Protein AF-A0A7H9HTQ8-F1 (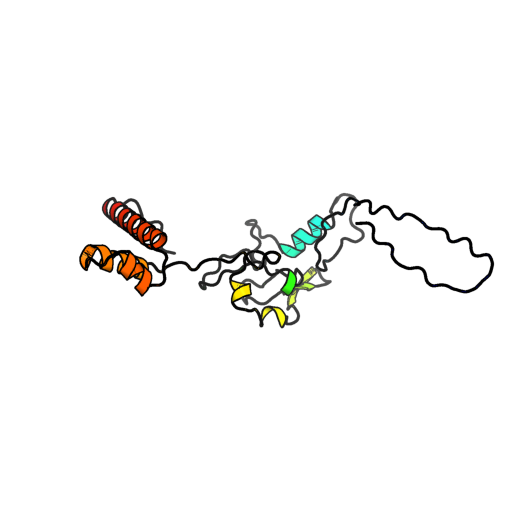afdb_monomer_lite)

Secondary structure (DSSP, 8-state):
------------TT-------------------SS------S--GGG---HHHHHHHHHH-PPPTTS--TTBTTTSPP-SSS-----HHHHTT--BB-TTT--BEEE-TTS-EEEPPP-HHHHS--HHHHT-S-TT-SS--PPPPPPHHHHHHHHHHHHTS---HHHHHHHHT--HHHHHHHHHHHHHHHHHHHTT-------

Sequence (203 aa):
MLSVSGCRPGSTPGAVVICQQVRNISRRRIAYPFYPFKRLGKQDPKKHDSNLKSAMRQFLGPRNYKGEYVMNKYFEVPKNHVPNYIKPDLERGQSLQNPITGENVVLKYDGTYGEAPENRRLQQVSERRLLQPFPNNSHCRTNSIISDDLKMRIYNDIEIEGHTTQQVSQNYGLKVPRVEAILKLVAIEQKWAKRNRNTLMKI

Radius of gyration: 28.17 Å; chains: 1; bounding box: 61×54×88 Å

Organism: NCBI:txid48254

Structure (mmCIF, N/CA/C/O backbone):
data_AF-A0A7H9HTQ8-F1
#
_entry.id   AF-A0A7H9HTQ8-F1
#
loop_
_atom_site.group_PDB
_atom_site.id
_atom_site.type_symbol
_atom_site.label_atom_id
_atom_site.label_alt_id
_atom_site.label_comp_id
_atom_site.label_asym_id
_atom_site.label_entity_id
_atom_site.label_seq_id
_atom_site.pdbx_PDB_ins_code
_atom_site.Cartn_x
_atom_site.Cartn_y
_atom_site.Cartn_z
_atom_site.occupancy
_atom_site.B_iso_or_equiv
_atom_site.auth_seq_id
_atom_site.auth_comp_id
_atom_site.auth_asym_id
_atom_site.auth_atom_id
_atom_site.pdbx_PDB_model_num
ATOM 1 N N . MET A 1 1 ? -8.214 -32.273 -21.664 1.00 37.19 1 MET A N 1
ATOM 2 C CA . MET A 1 1 ? -8.988 -31.921 -22.873 1.00 37.19 1 MET A CA 1
ATOM 3 C C . MET A 1 1 ? -8.011 -31.635 -24.004 1.00 37.19 1 MET A C 1
ATOM 5 O O . MET A 1 1 ? -7.190 -30.737 -23.864 1.00 37.19 1 MET A O 1
ATOM 9 N N . LEU A 1 2 ? -8.017 -32.464 -25.051 1.00 33.38 2 LEU A N 1
ATOM 10 C CA . LEU A 1 2 ? -7.176 -32.310 -26.243 1.00 33.38 2 LEU A CA 1
ATOM 11 C C . LEU A 1 2 ? -7.848 -31.291 -27.174 1.00 33.38 2 LEU A C 1
ATOM 13 O O . LEU A 1 2 ? -9.002 -31.481 -27.542 1.00 33.38 2 LEU A O 1
ATOM 17 N N . SER A 1 3 ? -7.153 -30.206 -27.511 1.00 37.47 3 SER A N 1
ATOM 18 C CA . SER A 1 3 ? -7.605 -29.233 -28.511 1.00 37.47 3 SER A CA 1
ATOM 19 C C . SER A 1 3 ? -7.004 -29.610 -29.862 1.00 37.47 3 SER A C 1
ATOM 21 O O . SER A 1 3 ? -5.783 -29.704 -29.986 1.00 37.47 3 SER A O 1
ATOM 23 N N . VAL A 1 4 ? -7.862 -29.858 -30.851 1.00 40.25 4 VAL A N 1
ATOM 24 C CA . VAL A 1 4 ? -7.485 -30.126 -32.242 1.00 40.25 4 VAL A CA 1
ATOM 25 C C . VAL A 1 4 ? -7.682 -28.826 -33.012 1.00 40.25 4 VAL A C 1
ATOM 27 O O . VAL A 1 4 ? -8.809 -28.421 -33.282 1.00 40.25 4 VAL A O 1
ATOM 30 N N . SER A 1 5 ? -6.595 -28.135 -33.340 1.00 49.84 5 SER A N 1
ATOM 31 C CA . SER A 1 5 ? -6.644 -26.913 -34.144 1.00 49.84 5 SER A CA 1
ATOM 32 C C . SER A 1 5 ? -6.266 -27.193 -35.599 1.00 49.84 5 SER A C 1
ATOM 34 O O . SER A 1 5 ? -5.097 -27.419 -35.894 1.00 49.84 5 SER A O 1
ATOM 36 N N . GLY A 1 6 ? -7.267 -27.090 -36.481 1.00 43.75 6 GLY A N 1
ATOM 37 C CA . GLY A 1 6 ? -7.144 -26.573 -37.850 1.00 43.75 6 GLY A CA 1
ATOM 38 C C . GLY A 1 6 ? -6.772 -27.561 -38.960 1.00 43.75 6 GLY A C 1
ATOM 39 O O . GLY A 1 6 ? -5.600 -27.743 -39.257 1.00 43.75 6 GLY A O 1
ATOM 40 N N . CYS A 1 7 ? -7.776 -28.075 -39.676 1.00 38.66 7 CYS A N 1
ATOM 41 C CA . CYS A 1 7 ? -7.621 -28.592 -41.041 1.00 38.66 7 CYS A CA 1
ATOM 42 C C . CYS A 1 7 ? -8.382 -27.666 -42.003 1.00 38.66 7 CYS A C 1
ATOM 44 O O . CYS A 1 7 ? -9.597 -27.523 -41.885 1.00 38.66 7 CYS A O 1
ATOM 46 N N . ARG A 1 8 ? -7.681 -27.015 -42.941 1.00 50.94 8 ARG A N 1
ATOM 47 C CA . ARG A 1 8 ? -8.298 -26.399 -44.130 1.00 50.94 8 ARG A CA 1
ATOM 48 C C . ARG A 1 8 ? -8.240 -27.420 -45.273 1.00 50.94 8 ARG A C 1
ATOM 50 O O . ARG A 1 8 ? -7.142 -27.903 -45.543 1.00 50.94 8 ARG A O 1
ATOM 57 N N . PRO A 1 9 ? -9.349 -27.742 -45.959 1.00 43.56 9 PRO A N 1
ATOM 58 C CA . PRO A 1 9 ? -9.310 -28.660 -47.088 1.00 43.56 9 PRO A CA 1
ATOM 59 C C . PRO A 1 9 ? -8.891 -27.902 -48.355 1.00 43.56 9 PRO A C 1
ATOM 61 O O . PRO A 1 9 ? -9.648 -27.097 -48.889 1.00 43.56 9 PRO A O 1
ATOM 64 N N . GLY A 1 10 ? -7.668 -28.145 -48.828 1.00 44.97 10 GLY A N 1
ATOM 65 C CA . GLY A 1 10 ? -7.270 -27.868 -50.209 1.00 44.97 10 GLY A CA 1
ATOM 66 C C . GLY A 1 10 ? -7.449 -29.142 -51.031 1.00 44.97 10 GLY A C 1
ATOM 67 O O . GLY A 1 10 ? -6.852 -30.166 -50.704 1.00 44.97 10 GLY A O 1
ATOM 68 N N . SER A 1 11 ? -8.294 -29.106 -52.063 1.00 48.84 11 SER A N 1
ATOM 69 C CA . SER A 1 11 ? -8.596 -30.263 -52.910 1.00 48.84 11 SER A CA 1
ATOM 70 C C . SER A 1 11 ? -7.431 -30.576 -53.855 1.00 48.84 11 SER A C 1
ATOM 72 O O . SER A 1 11 ? -7.304 -29.978 -54.921 1.00 48.84 11 SER A O 1
ATOM 74 N N . THR A 1 12 ? -6.592 -31.537 -53.479 1.00 53.28 12 THR A N 1
ATOM 75 C CA . THR A 1 12 ? -5.701 -32.257 -54.404 1.00 53.28 12 THR A CA 1
ATOM 76 C C . THR A 1 12 ? -5.741 -33.748 -54.047 1.00 53.28 12 THR A C 1
ATOM 78 O O . THR A 1 12 ? -5.617 -34.087 -52.865 1.00 53.28 12 THR A O 1
ATOM 81 N N . PRO A 1 13 ? -5.971 -34.661 -55.011 1.00 52.34 13 PRO A N 1
ATOM 82 C CA . PRO A 1 13 ? -6.041 -36.088 -54.726 1.00 52.34 13 PRO A CA 1
ATOM 83 C C . PRO A 1 13 ? -4.613 -36.612 -54.542 1.00 52.34 13 PRO A C 1
ATOM 85 O O . PRO A 1 13 ? -3.868 -36.752 -55.505 1.00 52.34 13 PRO A O 1
ATOM 88 N N . GLY A 1 14 ? -4.215 -36.842 -53.288 1.00 59.53 14 GLY A N 1
ATOM 89 C CA . GLY A 1 14 ? -2.900 -37.397 -52.940 1.00 59.53 14 GLY A CA 1
ATOM 90 C C . GLY A 1 14 ? -2.166 -36.719 -51.779 1.00 59.53 14 GLY A C 1
ATOM 91 O O . GLY A 1 14 ? -1.029 -37.084 -51.493 1.00 59.53 14 GLY A O 1
ATOM 92 N N . ALA A 1 15 ? -2.769 -35.748 -51.087 1.00 58.34 15 ALA A N 1
ATOM 93 C CA . ALA A 1 15 ? -2.132 -35.124 -49.929 1.00 58.34 15 ALA A CA 1
ATOM 94 C C . ALA A 1 15 ? -2.202 -36.040 -48.690 1.00 58.34 15 ALA A C 1
ATOM 96 O O . ALA A 1 15 ? -3.245 -36.168 -48.048 1.00 58.34 15 ALA A O 1
ATOM 97 N N . VAL A 1 16 ? -1.076 -36.666 -48.337 1.00 65.00 16 VAL A N 1
ATOM 98 C CA . VAL A 1 16 ? -0.897 -37.360 -47.054 1.00 65.00 16 VAL A CA 1
ATOM 99 C C . VAL A 1 16 ? -1.024 -36.331 -45.927 1.00 65.00 16 VAL A C 1
ATOM 101 O O . VAL A 1 16 ? -0.169 -35.460 -45.764 1.00 65.00 16 VAL A O 1
ATOM 104 N N . VAL A 1 17 ? -2.102 -36.413 -45.146 1.00 66.06 17 VAL A N 1
ATOM 105 C CA . VAL A 1 17 ? -2.312 -35.550 -43.978 1.00 66.06 17 VAL A CA 1
ATOM 106 C C . VAL A 1 17 ? -1.409 -36.040 -42.848 1.00 66.06 17 VAL A C 1
ATOM 108 O O . VAL A 1 17 ? -1.726 -36.992 -42.137 1.00 66.06 17 VAL A O 1
ATOM 111 N N . ILE A 1 18 ? -0.254 -35.395 -42.685 1.00 66.44 18 ILE A N 1
ATOM 112 C CA . ILE A 1 18 ? 0.646 -35.648 -41.557 1.00 66.44 18 ILE A CA 1
ATOM 113 C C . ILE A 1 18 ? 0.067 -34.947 -40.321 1.00 66.44 18 ILE A C 1
ATOM 115 O O . ILE A 1 18 ? 0.295 -33.762 -40.082 1.00 66.44 18 ILE A O 1
ATOM 119 N N . CYS A 1 19 ? -0.696 -35.686 -39.517 1.00 64.81 19 CYS A N 1
ATOM 120 C CA . CYS A 1 19 ? -1.140 -35.233 -38.201 1.00 64.81 19 CYS A CA 1
ATOM 121 C C . CYS A 1 19 ? 0.034 -35.285 -37.213 1.00 64.81 19 CYS A C 1
ATOM 123 O O . CYS A 1 19 ? 0.300 -36.314 -36.593 1.00 64.81 19 CYS A O 1
ATOM 125 N N . GLN A 1 20 ? 0.756 -34.174 -37.050 1.00 70.88 20 GLN A N 1
ATOM 126 C CA . GLN A 1 20 ? 1.803 -34.075 -36.035 1.00 70.88 20 GLN A CA 1
ATOM 127 C C . GLN A 1 20 ? 1.188 -33.808 -34.654 1.00 70.88 20 GLN A C 1
ATOM 129 O O . GLN A 1 20 ? 0.626 -32.746 -34.390 1.00 70.88 20 GLN A O 1
ATOM 134 N N . GLN A 1 21 ? 1.337 -34.763 -33.734 1.00 65.88 21 GLN A N 1
ATOM 135 C CA . GLN A 1 21 ? 0.970 -34.580 -32.332 1.00 65.88 21 GLN A CA 1
ATOM 136 C C . GLN A 1 21 ? 1.941 -33.590 -31.663 1.00 65.88 21 GLN A C 1
ATOM 138 O O . GLN A 1 21 ? 3.049 -33.951 -31.260 1.00 65.88 21 GLN A O 1
ATOM 143 N N . VAL A 1 22 ? 1.533 -32.327 -31.515 1.00 63.94 22 VAL A N 1
ATOM 144 C CA . VAL A 1 22 ? 2.301 -31.324 -30.763 1.00 63.94 22 VAL A CA 1
ATOM 145 C C . VAL A 1 22 ? 2.115 -31.591 -29.269 1.00 63.94 22 VAL A C 1
ATOM 147 O O . VAL A 1 22 ? 1.077 -31.289 -28.682 1.00 63.94 22 VAL A O 1
ATOM 150 N N . ARG A 1 23 ? 3.122 -32.190 -28.625 1.00 62.84 23 ARG A N 1
ATOM 151 C CA . ARG A 1 23 ? 3.147 -32.304 -27.162 1.00 62.84 23 ARG A CA 1
ATOM 152 C C . ARG A 1 23 ? 3.394 -30.914 -26.576 1.00 62.84 23 ARG A C 1
ATOM 154 O O . ARG A 1 23 ? 4.467 -30.345 -26.771 1.00 62.84 23 ARG A O 1
ATOM 161 N N . ASN A 1 24 ? 2.430 -30.390 -25.821 1.00 64.75 24 ASN A N 1
ATOM 162 C CA . ASN A 1 24 ? 2.595 -29.187 -25.001 1.00 64.75 24 ASN A CA 1
ATOM 163 C C . ASN A 1 24 ? 3.530 -29.480 -23.816 1.00 64.75 24 ASN A C 1
ATOM 165 O O . ASN A 1 24 ? 3.101 -29.569 -22.669 1.00 64.75 24 ASN A O 1
ATOM 169 N N . ILE A 1 25 ? 4.819 -29.677 -24.091 1.00 69.19 25 ILE A N 1
ATOM 170 C CA . ILE A 1 25 ? 5.842 -29.800 -23.054 1.00 69.19 25 ILE A CA 1
ATOM 171 C C . ILE A 1 25 ? 6.109 -28.393 -22.529 1.00 69.19 25 ILE A C 1
ATOM 173 O O . ILE A 1 25 ? 6.620 -27.528 -23.248 1.00 69.19 25 ILE A O 1
ATOM 177 N N . SER A 1 26 ? 5.771 -28.158 -21.264 1.00 79.12 26 SER A N 1
ATOM 178 C CA . SER A 1 26 ? 6.143 -26.941 -20.553 1.00 79.12 26 SER A CA 1
ATOM 179 C C . SER A 1 26 ? 7.669 -26.850 -20.483 1.00 79.12 26 SER A C 1
ATOM 181 O O . SER A 1 26 ? 8.313 -27.519 -19.676 1.00 79.12 26 SER A O 1
ATOM 183 N N . ARG A 1 27 ? 8.272 -26.038 -21.355 1.00 84.12 27 ARG A N 1
ATOM 184 C CA . ARG A 1 27 ? 9.709 -25.743 -21.292 1.00 84.12 27 ARG A CA 1
ATOM 185 C C . ARG A 1 27 ? 10.008 -24.911 -20.044 1.00 84.12 27 ARG A C 1
ATOM 187 O O . ARG A 1 27 ? 9.184 -24.093 -19.631 1.00 84.12 27 ARG A O 1
ATOM 194 N N . ARG A 1 28 ? 11.215 -25.048 -19.485 1.00 87.44 28 ARG A N 1
ATOM 195 C CA . ARG A 1 28 ? 11.716 -24.139 -18.443 1.00 87.44 28 ARG A CA 1
ATOM 196 C C . ARG A 1 28 ? 11.772 -22.718 -19.012 1.00 87.44 28 ARG A C 1
ATOM 198 O O . ARG A 1 28 ? 12.554 -22.447 -19.921 1.00 87.44 28 ARG A O 1
ATOM 205 N N . ARG A 1 29 ? 10.952 -21.809 -18.480 1.00 89.50 29 ARG A N 1
ATOM 206 C CA . ARG A 1 29 ? 10.941 -20.387 -18.857 1.00 89.50 29 ARG A CA 1
ATOM 207 C C . ARG A 1 29 ? 11.603 -19.568 -17.757 1.00 89.50 29 ARG A C 1
ATOM 209 O O . ARG A 1 29 ? 11.213 -19.658 -16.599 1.00 89.50 29 ARG A O 1
ATOM 216 N N . ILE A 1 30 ? 12.601 -18.769 -18.121 1.00 93.06 30 ILE A N 1
ATOM 217 C CA . ILE A 1 30 ? 13.190 -17.782 -17.210 1.00 93.06 30 ILE A CA 1
ATOM 218 C C . ILE A 1 30 ? 12.182 -16.638 -17.046 1.00 93.06 30 ILE A C 1
ATOM 220 O O . ILE A 1 30 ? 11.658 -16.131 -18.040 1.00 93.06 30 ILE A O 1
ATOM 224 N N . ALA A 1 31 ? 11.915 -16.235 -15.804 1.00 94.62 31 ALA A N 1
ATOM 225 C CA . ALA A 1 31 ? 10.963 -15.180 -15.464 1.00 94.62 31 ALA A CA 1
ATOM 226 C C . ALA A 1 31 ? 11.560 -13.782 -15.701 1.00 94.62 31 ALA A C 1
ATOM 228 O O . ALA A 1 31 ? 11.854 -13.037 -14.768 1.00 94.62 31 ALA A O 1
ATOM 229 N N . TYR A 1 32 ? 11.781 -13.435 -16.967 1.00 96.06 32 TYR A N 1
ATOM 230 C CA . TYR A 1 32 ? 12.090 -12.056 -17.330 1.00 96.06 32 TYR A CA 1
ATOM 231 C C . TYR A 1 32 ? 10.886 -11.142 -17.058 1.00 96.06 32 TYR A C 1
ATOM 233 O O . TYR A 1 32 ? 9.745 -11.605 -17.151 1.00 96.06 32 TYR A O 1
ATOM 241 N N . PRO A 1 33 ? 11.119 -9.850 -16.765 1.00 96.00 33 PRO A N 1
ATOM 242 C CA . PRO A 1 33 ? 10.040 -8.879 -16.681 1.00 96.00 33 PRO A CA 1
ATOM 243 C C . PRO A 1 33 ? 9.182 -8.880 -17.946 1.00 96.00 33 PRO A C 1
ATOM 245 O O . PRO A 1 33 ? 9.699 -8.989 -19.060 1.00 96.00 33 PRO A O 1
ATOM 248 N N . PHE A 1 34 ? 7.870 -8.744 -17.765 1.00 95.00 34 PHE A N 1
ATOM 249 C CA . PHE A 1 34 ? 6.923 -8.654 -18.879 1.00 95.00 34 PHE A CA 1
ATOM 250 C C . PHE A 1 34 ? 6.999 -7.303 -19.608 1.00 95.00 34 PHE A C 1
ATOM 252 O O . PHE A 1 34 ? 6.540 -7.185 -20.741 1.00 95.00 34 PHE A O 1
ATOM 259 N N . TYR A 1 35 ? 7.564 -6.285 -18.959 1.00 94.44 35 TYR A N 1
ATOM 260 C CA . TYR A 1 35 ? 7.755 -4.944 -19.496 1.00 94.44 35 TYR A CA 1
ATOM 261 C C . TYR A 1 35 ? 9.131 -4.781 -20.170 1.00 94.44 35 TYR A C 1
ATOM 263 O O . TYR A 1 35 ? 10.064 -5.535 -19.869 1.00 94.44 35 TYR A O 1
ATOM 271 N N . PRO A 1 36 ? 9.290 -3.809 -21.088 1.00 93.25 36 PRO A N 1
ATOM 272 C CA . PRO A 1 36 ? 10.564 -3.578 -21.762 1.00 93.25 36 PRO A CA 1
ATOM 273 C C . PRO A 1 36 ? 11.631 -3.040 -20.798 1.00 93.25 36 PRO A C 1
ATOM 275 O O . PRO A 1 36 ? 11.360 -2.181 -19.966 1.00 93.25 36 PRO A O 1
ATOM 278 N N . PHE A 1 37 ? 12.865 -3.525 -20.946 1.00 93.44 37 PHE A N 1
ATOM 279 C CA . PHE A 1 37 ? 14.043 -3.046 -20.217 1.00 93.44 37 PHE A CA 1
ATOM 280 C C . PHE A 1 37 ? 15.282 -3.088 -21.123 1.00 93.44 37 PHE A C 1
ATOM 282 O O . PHE A 1 37 ? 15.336 -3.862 -22.086 1.00 93.44 37 PHE A O 1
ATOM 289 N N . LYS A 1 38 ? 16.303 -2.283 -20.810 1.00 92.50 38 LYS A N 1
ATOM 290 C CA . LYS A 1 38 ? 17.561 -2.237 -21.570 1.00 92.50 38 LYS A CA 1
ATOM 291 C C . LYS A 1 38 ? 18.342 -3.530 -21.334 1.00 92.50 38 LYS A C 1
ATOM 293 O O . LYS A 1 38 ? 18.859 -3.772 -20.240 1.00 92.50 38 LYS A O 1
ATOM 298 N N . ARG A 1 39 ? 18.407 -4.392 -22.348 1.00 93.25 39 ARG A N 1
ATOM 299 C CA . ARG A 1 39 ? 19.172 -5.646 -22.282 1.00 93.25 39 ARG A CA 1
ATOM 300 C C . ARG A 1 39 ? 20.670 -5.373 -22.361 1.00 93.25 39 ARG A C 1
ATOM 302 O O . ARG A 1 39 ? 21.102 -4.348 -22.884 1.00 93.25 39 ARG A O 1
ATOM 309 N N . LEU A 1 40 ? 21.460 -6.298 -21.829 1.00 92.62 40 LEU A N 1
ATOM 310 C CA . LEU A 1 40 ? 22.910 -6.226 -21.919 1.00 92.62 40 LEU A CA 1
ATOM 311 C C . LEU A 1 40 ? 23.353 -6.588 -23.342 1.00 92.62 40 LEU A C 1
ATOM 313 O O . LEU A 1 40 ? 22.947 -7.621 -23.872 1.00 92.62 40 LEU A O 1
ATOM 317 N N . GLY A 1 41 ? 24.164 -5.720 -23.947 1.00 91.62 41 GLY A N 1
ATOM 318 C CA . GLY A 1 41 ? 24.894 -6.007 -25.182 1.00 91.62 41 GLY A CA 1
ATOM 319 C C . GLY A 1 41 ? 26.243 -6.674 -24.896 1.00 91.62 41 GLY A C 1
ATOM 320 O O . GLY A 1 41 ? 26.417 -7.327 -23.867 1.00 91.62 41 GLY A O 1
ATOM 321 N N . LYS A 1 42 ? 27.220 -6.467 -25.786 1.00 92.06 42 LYS A N 1
ATOM 322 C CA . LYS A 1 42 ? 28.608 -6.894 -25.561 1.00 92.06 42 LYS A CA 1
ATOM 323 C C . LYS A 1 42 ? 29.186 -6.154 -24.348 1.00 92.06 42 LYS A C 1
ATOM 325 O O . LYS A 1 42 ? 29.043 -4.939 -24.240 1.00 92.06 42 LYS A O 1
ATOM 330 N N . GLN A 1 43 ? 29.796 -6.895 -23.431 1.00 92.81 43 GLN A N 1
ATOM 331 C CA . GLN A 1 43 ? 30.414 -6.373 -22.211 1.00 92.81 43 GLN A CA 1
ATOM 332 C C . GLN A 1 43 ? 31.776 -7.015 -21.995 1.00 92.81 43 GLN A C 1
ATOM 334 O O . GLN A 1 43 ? 32.102 -8.019 -22.633 1.00 92.81 43 GLN A O 1
ATOM 339 N N . ASP A 1 44 ? 32.528 -6.463 -21.049 1.00 95.19 44 ASP A N 1
ATOM 340 C CA . ASP A 1 44 ? 33.786 -7.043 -20.606 1.00 95.19 44 ASP A CA 1
ATOM 341 C C . ASP A 1 44 ? 33.578 -8.480 -20.102 1.00 95.19 44 ASP A C 1
ATOM 343 O O . ASP A 1 44 ? 32.709 -8.712 -19.249 1.00 95.19 44 ASP A O 1
ATOM 347 N N . PRO A 1 45 ? 34.390 -9.450 -20.565 1.00 93.06 45 PRO A N 1
ATOM 348 C CA . PRO A 1 45 ? 34.216 -10.862 -20.221 1.00 93.06 45 PRO A CA 1
ATOM 349 C C . PRO A 1 45 ? 34.206 -11.153 -18.714 1.00 93.06 45 PRO A C 1
ATOM 351 O O . PRO A 1 45 ? 33.533 -12.078 -18.270 1.00 93.06 45 PRO A O 1
ATOM 354 N N . LYS A 1 46 ? 34.915 -10.340 -17.920 1.00 95.44 46 LYS A N 1
ATOM 355 C CA . LYS A 1 46 ? 35.073 -10.516 -16.466 1.00 95.44 46 LYS A CA 1
ATOM 356 C C . LYS A 1 46 ? 33.868 -10.053 -15.640 1.00 95.44 46 LYS A C 1
ATOM 358 O O . LYS A 1 46 ? 33.805 -10.322 -14.446 1.00 95.44 46 LYS A O 1
ATOM 363 N N . LYS A 1 47 ? 32.916 -9.327 -16.235 1.00 93.62 47 LYS A N 1
ATOM 364 C CA . LYS A 1 47 ? 31.818 -8.701 -15.482 1.00 93.62 47 LYS A CA 1
ATOM 365 C C . LYS A 1 47 ? 30.726 -9.697 -15.064 1.00 93.62 47 LYS A C 1
ATOM 367 O O . LYS A 1 47 ? 30.015 -9.436 -14.098 1.00 93.62 47 LYS A O 1
ATOM 372 N N . HIS A 1 48 ? 30.590 -10.819 -15.783 1.00 91.38 48 HIS A N 1
ATOM 373 C CA . HIS A 1 48 ? 29.642 -11.915 -15.501 1.00 91.38 48 HIS A CA 1
ATOM 374 C C . HIS A 1 48 ? 28.223 -11.446 -15.115 1.00 91.38 48 HIS A C 1
ATOM 376 O O . HIS A 1 48 ? 27.580 -11.956 -14.192 1.00 91.38 48 HIS A O 1
ATOM 382 N N . ASP A 1 49 ? 27.739 -10.427 -15.820 1.00 95.06 49 ASP A N 1
ATOM 383 C CA . ASP A 1 49 ? 26.459 -9.788 -15.549 1.00 95.06 49 ASP A CA 1
ATOM 384 C C . ASP A 1 49 ? 25.322 -10.510 -16.278 1.00 95.06 49 ASP A C 1
ATOM 386 O O . ASP A 1 49 ? 25.514 -11.099 -17.342 1.00 95.06 49 ASP A O 1
ATOM 390 N N . SER A 1 50 ? 24.117 -10.461 -15.714 1.00 94.88 50 SER A N 1
ATOM 391 C CA . SER A 1 50 ? 22.948 -11.117 -16.302 1.00 94.88 50 SER A CA 1
ATOM 392 C C . SER A 1 50 ? 21.861 -10.108 -16.643 1.00 94.88 50 SER A C 1
ATOM 394 O O . SER A 1 50 ? 21.677 -9.093 -15.970 1.00 94.88 50 SER A O 1
ATOM 396 N N . ASN A 1 51 ? 21.071 -10.409 -17.676 1.00 96.19 51 ASN A N 1
ATOM 397 C CA . ASN A 1 51 ? 19.950 -9.555 -18.075 1.00 96.19 51 ASN A CA 1
ATOM 398 C C . ASN A 1 51 ? 18.940 -9.336 -16.936 1.00 96.19 51 ASN A C 1
ATOM 400 O O . ASN A 1 51 ? 18.375 -8.253 -16.828 1.00 96.19 51 ASN A O 1
ATOM 404 N N . LEU A 1 52 ? 18.751 -10.328 -16.059 1.00 96.25 52 LEU A N 1
ATOM 405 C CA . LEU A 1 52 ? 17.855 -10.210 -14.907 1.00 96.25 52 LEU A CA 1
ATOM 406 C C . LEU A 1 52 ? 18.432 -9.277 -13.830 1.00 96.25 52 LEU A C 1
ATOM 408 O O . LEU A 1 52 ? 17.711 -8.419 -13.327 1.00 96.25 52 LEU A O 1
ATOM 412 N N . LYS A 1 53 ? 19.740 -9.361 -13.542 1.00 96.12 53 LYS A N 1
ATOM 413 C CA . LYS A 1 53 ? 20.432 -8.406 -12.654 1.00 96.12 53 LYS A CA 1
ATOM 414 C C . LYS A 1 53 ? 20.399 -6.983 -13.213 1.00 96.12 53 LYS A C 1
ATOM 416 O O . LYS A 1 53 ? 20.268 -6.019 -12.463 1.00 96.12 53 LYS A O 1
ATOM 421 N N . SER A 1 54 ? 20.518 -6.831 -14.532 1.00 94.88 54 SER A N 1
ATOM 422 C CA . SER A 1 54 ? 20.375 -5.531 -15.193 1.00 94.88 54 SER A CA 1
ATOM 423 C C . SER A 1 54 ? 18.962 -4.964 -15.058 1.00 94.88 54 SER A C 1
ATOM 425 O O . SER A 1 54 ? 18.810 -3.811 -14.662 1.00 94.88 54 SER A O 1
ATOM 427 N N . ALA A 1 55 ? 17.932 -5.775 -15.312 1.00 95.94 55 ALA A N 1
ATOM 428 C CA . ALA A 1 55 ? 16.543 -5.351 -15.153 1.00 95.94 55 ALA A CA 1
ATOM 429 C C . ALA A 1 55 ? 16.227 -4.937 -13.708 1.00 95.94 55 ALA A C 1
ATOM 431 O O . ALA A 1 55 ? 15.581 -3.918 -13.484 1.00 95.94 55 ALA A O 1
ATOM 432 N N . MET A 1 56 ? 16.743 -5.685 -12.727 1.00 96.56 56 MET A N 1
ATOM 433 C CA . MET A 1 56 ? 16.611 -5.347 -11.311 1.00 96.56 56 MET A CA 1
ATOM 434 C C . MET A 1 56 ? 17.257 -3.995 -10.985 1.00 96.56 56 MET A C 1
ATOM 436 O O . MET A 1 56 ? 16.638 -3.173 -10.321 1.00 96.56 56 MET A O 1
ATOM 440 N N . ARG A 1 57 ? 18.468 -3.720 -11.487 1.00 95.38 57 ARG A N 1
ATOM 441 C CA . ARG A 1 57 ? 19.121 -2.414 -11.287 1.00 95.38 57 ARG A CA 1
ATOM 442 C C . ARG A 1 57 ? 18.372 -1.265 -11.954 1.00 95.38 57 ARG A C 1
ATOM 444 O O . ARG A 1 57 ? 18.322 -0.186 -11.386 1.00 95.38 57 ARG A O 1
ATOM 451 N N . GLN A 1 58 ? 17.771 -1.489 -13.120 1.00 94.62 58 GLN A N 1
ATOM 452 C CA . GLN A 1 58 ? 16.940 -0.474 -13.777 1.00 94.62 58 GLN A CA 1
ATOM 453 C C . GLN A 1 58 ? 15.673 -0.159 -12.978 1.00 94.62 58 GLN A C 1
ATOM 455 O O . GLN A 1 58 ? 15.289 1.000 -12.897 1.00 94.62 58 GLN A O 1
ATOM 460 N N . PHE A 1 59 ? 15.058 -1.170 -12.359 1.00 96.06 59 PHE A N 1
ATOM 461 C CA . PHE A 1 59 ? 13.905 -0.981 -11.478 1.00 96.06 59 PHE A CA 1
ATOM 462 C C . PHE A 1 59 ? 14.273 -0.254 -10.173 1.00 96.06 59 PHE A C 1
ATOM 464 O O . PHE A 1 59 ? 13.519 0.589 -9.693 1.00 96.06 59 PHE A O 1
ATOM 471 N N . LEU A 1 60 ? 15.425 -0.589 -9.586 1.00 96.25 60 LEU A N 1
ATOM 472 C CA . LEU A 1 60 ? 15.883 0.006 -8.329 1.00 96.25 60 LEU A CA 1
ATOM 473 C C . LEU A 1 60 ? 16.438 1.425 -8.502 1.00 96.25 60 LEU A C 1
ATOM 475 O O . LEU A 1 60 ? 16.289 2.245 -7.604 1.00 96.25 60 LEU A O 1
ATOM 479 N N . GLY A 1 61 ? 17.081 1.714 -9.632 1.00 94.88 61 GLY A N 1
ATOM 480 C CA . GLY A 1 61 ? 17.786 2.974 -9.847 1.00 94.88 61 GLY A CA 1
ATOM 481 C C . GLY A 1 61 ? 19.189 2.994 -9.222 1.00 94.88 61 GLY A C 1
ATOM 482 O O . GLY A 1 61 ? 19.725 1.950 -8.827 1.00 94.88 61 GLY A O 1
ATOM 483 N N . PRO A 1 62 ? 19.835 4.172 -9.173 1.00 95.00 62 PRO A N 1
ATOM 484 C CA . PRO A 1 62 ? 21.172 4.315 -8.617 1.00 95.00 62 PRO A CA 1
ATOM 485 C C . PRO A 1 62 ? 21.142 4.134 -7.094 1.00 95.00 62 PRO A C 1
ATOM 487 O O . PRO A 1 62 ? 20.206 4.559 -6.419 1.00 95.00 62 PRO A O 1
ATOM 490 N N . ARG A 1 63 ? 22.188 3.497 -6.559 1.00 96.31 63 ARG A N 1
ATOM 491 C CA . ARG A 1 63 ? 22.364 3.268 -5.122 1.00 96.31 63 ARG A CA 1
ATOM 492 C C . ARG A 1 63 ? 23.278 4.342 -4.540 1.00 96.31 63 ARG A C 1
ATOM 494 O O . ARG A 1 63 ? 24.384 4.533 -5.044 1.00 96.31 63 ARG A O 1
ATOM 501 N N . ASN A 1 64 ? 22.846 4.990 -3.464 1.00 94.88 64 ASN A N 1
ATOM 502 C CA . ASN A 1 64 ? 23.655 5.983 -2.755 1.00 94.88 64 ASN A CA 1
ATOM 503 C C . ASN A 1 64 ? 24.770 5.326 -1.922 1.00 94.88 64 ASN A C 1
ATOM 505 O O . ASN A 1 64 ? 24.749 4.120 -1.678 1.00 94.88 64 ASN A O 1
ATOM 509 N N . TYR A 1 65 ? 25.706 6.129 -1.402 1.00 96.12 65 TYR A N 1
ATOM 510 C CA . TYR A 1 65 ? 26.766 5.661 -0.492 1.00 96.12 65 TYR A CA 1
ATOM 511 C C . TYR A 1 65 ? 26.217 5.022 0.798 1.00 96.12 65 TYR A C 1
ATOM 513 O O . TYR A 1 65 ? 26.803 4.078 1.315 1.00 96.12 65 TYR A O 1
ATOM 521 N N . LYS A 1 66 ? 25.047 5.479 1.273 1.00 96.69 66 LYS A N 1
ATOM 522 C CA . LYS A 1 66 ? 24.297 4.869 2.390 1.00 96.69 66 LYS A CA 1
ATOM 523 C C . LYS A 1 66 ? 23.667 3.522 2.037 1.00 96.69 66 LYS A C 1
ATOM 525 O O . LYS A 1 66 ? 23.204 2.789 2.901 1.00 96.69 66 LYS A O 1
ATOM 530 N N . GLY A 1 67 ? 23.619 3.200 0.750 1.00 95.19 67 GLY A N 1
ATOM 531 C CA . GLY A 1 67 ? 22.996 1.997 0.234 1.00 95.19 67 GLY A CA 1
ATOM 532 C C . GLY A 1 67 ? 21.517 2.134 -0.130 1.00 95.19 67 GLY A C 1
ATOM 533 O O . GLY A 1 67 ? 20.909 1.116 -0.452 1.00 95.19 67 GLY A O 1
ATOM 534 N N . GLU A 1 68 ? 20.975 3.350 -0.101 1.00 96.38 68 GLU A N 1
ATOM 535 C CA . GLU A 1 68 ? 19.567 3.684 -0.347 1.00 96.38 68 GLU A CA 1
ATOM 536 C C . GLU A 1 68 ? 19.257 3.840 -1.845 1.00 96.38 68 GLU A C 1
ATOM 538 O O . GLU A 1 68 ? 20.121 4.260 -2.621 1.00 96.38 68 GLU A O 1
ATOM 543 N N . TYR A 1 69 ? 18.014 3.541 -2.236 1.00 96.94 69 TYR A N 1
ATOM 544 C CA . TYR A 1 69 ? 17.505 3.655 -3.610 1.00 96.94 69 TYR A CA 1
ATOM 545 C C . TYR A 1 69 ? 16.493 4.795 -3.713 1.00 96.94 69 TYR A C 1
ATOM 547 O O . TYR A 1 69 ? 15.314 4.581 -3.980 1.00 96.94 69 TYR A O 1
ATOM 555 N N . VAL A 1 70 ? 16.967 6.015 -3.474 1.00 95.88 70 VAL A N 1
ATOM 556 C CA . VAL A 1 70 ? 16.118 7.207 -3.308 1.00 95.88 70 VAL A CA 1
ATOM 557 C C . VAL A 1 70 ? 15.282 7.523 -4.555 1.00 95.88 70 VAL A C 1
ATOM 559 O O . VAL A 1 70 ? 14.165 8.006 -4.445 1.00 95.88 70 VAL A O 1
ATOM 562 N N . MET A 1 71 ? 15.783 7.190 -5.747 1.00 95.31 71 MET A N 1
ATOM 563 C CA . MET A 1 71 ? 15.051 7.405 -7.003 1.00 95.31 71 MET A CA 1
ATOM 564 C C . MET A 1 71 ? 13.890 6.425 -7.206 1.00 95.31 71 MET A C 1
ATOM 566 O O . MET A 1 71 ? 13.126 6.576 -8.150 1.00 95.31 71 MET A O 1
ATOM 570 N N . ASN A 1 72 ? 13.770 5.361 -6.412 1.00 96.69 72 ASN A N 1
ATOM 571 C CA . ASN A 1 72 ? 12.684 4.408 -6.586 1.00 96.69 72 ASN A CA 1
ATOM 572 C C . ASN A 1 72 ? 11.422 4.933 -5.900 1.00 96.69 72 ASN A C 1
ATOM 574 O O . ASN A 1 72 ? 11.401 5.119 -4.686 1.00 96.69 72 ASN A O 1
ATOM 578 N N . LYS A 1 73 ? 10.337 5.062 -6.665 1.00 95.12 73 LYS A N 1
ATOM 579 C CA . LYS A 1 73 ? 9.007 5.454 -6.182 1.00 95.12 73 LYS A CA 1
ATOM 580 C C . LYS A 1 73 ? 8.546 4.693 -4.942 1.00 95.12 73 LYS A C 1
ATOM 582 O O . LYS A 1 73 ? 7.814 5.237 -4.125 1.00 95.12 73 LYS A O 1
ATOM 587 N N . TYR A 1 74 ? 8.915 3.420 -4.827 1.00 96.25 74 TYR A N 1
ATOM 588 C CA . TYR A 1 74 ? 8.464 2.535 -3.751 1.00 96.25 74 TYR A CA 1
ATOM 589 C C . TYR A 1 74 ? 9.431 2.477 -2.558 1.00 96.25 74 TYR A C 1
ATOM 591 O O . TYR A 1 74 ? 9.256 1.628 -1.687 1.00 96.25 74 TYR A O 1
ATOM 599 N N . PHE A 1 75 ? 10.475 3.314 -2.534 1.00 96.44 75 PHE A N 1
ATOM 600 C CA . PHE A 1 75 ? 11.459 3.344 -1.451 1.00 96.44 75 PHE A CA 1
ATOM 601 C C . PHE A 1 75 ? 10.942 4.086 -0.213 1.00 96.44 75 PHE A C 1
ATOM 603 O O . PHE A 1 75 ? 11.059 3.575 0.900 1.00 96.44 75 PHE A O 1
ATOM 610 N N . GLU A 1 76 ? 10.361 5.273 -0.397 1.00 94.19 76 GLU A N 1
ATOM 611 C CA . GLU A 1 76 ? 9.866 6.091 0.711 1.00 94.19 76 GLU A CA 1
ATOM 612 C C . GLU A 1 76 ? 8.461 5.680 1.171 1.00 94.19 76 GLU A C 1
ATOM 614 O O . GLU A 1 76 ? 7.609 5.251 0.386 1.00 94.19 76 GLU A O 1
ATOM 619 N N . VAL A 1 77 ? 8.206 5.841 2.472 1.00 94.50 77 VAL A N 1
ATOM 620 C CA . VAL A 1 77 ? 6.896 5.568 3.073 1.00 94.50 77 VAL A CA 1
ATOM 621 C C . VAL A 1 77 ? 5.960 6.752 2.804 1.00 94.50 77 VAL A C 1
ATOM 623 O O . VAL A 1 77 ? 6.312 7.890 3.124 1.00 94.50 77 VAL A O 1
ATOM 626 N N . PRO A 1 78 ? 4.755 6.519 2.252 1.00 94.19 78 PRO A N 1
ATOM 627 C CA . PRO A 1 78 ? 3.816 7.597 1.977 1.00 94.19 78 PRO A CA 1
ATOM 628 C C . PRO A 1 78 ? 3.294 8.226 3.274 1.00 94.19 78 PRO A C 1
ATOM 630 O O . PRO A 1 78 ? 2.908 7.521 4.204 1.00 94.19 78 PRO A O 1
ATOM 633 N N . LYS A 1 79 ? 3.208 9.560 3.296 1.00 93.06 79 LYS A N 1
ATOM 634 C CA . LYS A 1 79 ? 2.672 10.347 4.424 1.00 93.06 79 LYS A CA 1
ATOM 635 C C . LYS A 1 79 ? 1.226 10.820 4.216 1.00 93.06 79 LYS A C 1
ATOM 637 O O . LYS A 1 79 ? 0.639 11.424 5.100 1.00 93.06 79 LYS A O 1
ATOM 642 N N . ASN A 1 80 ? 0.629 10.522 3.060 1.00 91.38 80 ASN A N 1
ATOM 643 C CA . ASN A 1 80 ? -0.612 11.166 2.606 1.00 91.38 80 ASN A CA 1
ATOM 644 C C . ASN A 1 80 ? -1.879 10.324 2.844 1.00 91.38 80 ASN A C 1
ATOM 646 O O . ASN A 1 80 ? -2.814 10.417 2.059 1.00 91.38 80 ASN A O 1
ATOM 650 N N . HIS A 1 81 ? -1.906 9.437 3.847 1.00 93.44 81 HIS A N 1
ATOM 651 C CA . HIS A 1 81 ? -2.987 8.452 4.094 1.00 93.44 81 HIS A CA 1
ATOM 652 C C . HIS A 1 81 ? -3.403 7.585 2.883 1.00 93.44 81 HIS A C 1
ATOM 654 O O . HIS A 1 81 ? -4.368 6.825 2.954 1.00 93.44 81 HIS A O 1
ATOM 660 N N . VAL A 1 82 ? -2.654 7.646 1.781 1.00 93.69 82 VAL A N 1
ATOM 661 C CA . VAL A 1 82 ? -2.873 6.880 0.558 1.00 93.69 82 VAL A CA 1
ATOM 662 C C . VAL A 1 82 ? -1.718 5.893 0.409 1.00 93.69 82 VAL A C 1
ATOM 664 O O . VAL A 1 82 ? -0.560 6.316 0.340 1.00 93.69 82 VAL A O 1
ATOM 667 N N . PRO A 1 83 ? -1.989 4.578 0.351 1.00 95.69 83 PRO A N 1
ATOM 668 C CA . PRO A 1 83 ? -0.931 3.593 0.203 1.00 95.69 83 PRO A CA 1
ATOM 669 C C . PRO A 1 83 ? -0.300 3.656 -1.195 1.00 95.69 83 PRO A C 1
ATOM 671 O O . PRO A 1 83 ? -0.987 3.656 -2.219 1.00 95.69 83 PRO A O 1
ATOM 674 N N . ASN A 1 84 ? 1.033 3.650 -1.247 1.00 95.75 84 ASN A N 1
ATOM 675 C CA . ASN A 1 84 ? 1.799 3.633 -2.492 1.00 95.75 84 ASN A CA 1
ATOM 676 C C . ASN A 1 84 ? 2.068 2.189 -2.955 1.00 95.75 84 ASN A C 1
ATOM 678 O O . ASN A 1 84 ? 3.188 1.687 -2.885 1.00 95.75 84 ASN A O 1
ATOM 682 N N . TYR A 1 85 ? 1.011 1.489 -3.375 1.00 96.94 85 TYR A N 1
ATOM 683 C CA . TYR A 1 85 ? 1.120 0.117 -3.881 1.00 96.94 85 TYR A CA 1
ATOM 684 C C . TYR A 1 85 ? 1.646 0.033 -5.317 1.00 96.94 85 TYR A C 1
ATOM 686 O O . TYR A 1 85 ? 1.536 0.975 -6.105 1.00 96.94 85 TYR A O 1
ATOM 694 N N . ILE A 1 86 ? 2.178 -1.143 -5.666 1.00 95.69 86 ILE A N 1
ATOM 695 C CA . ILE A 1 86 ? 2.907 -1.394 -6.914 1.00 95.69 86 ILE A CA 1
ATOM 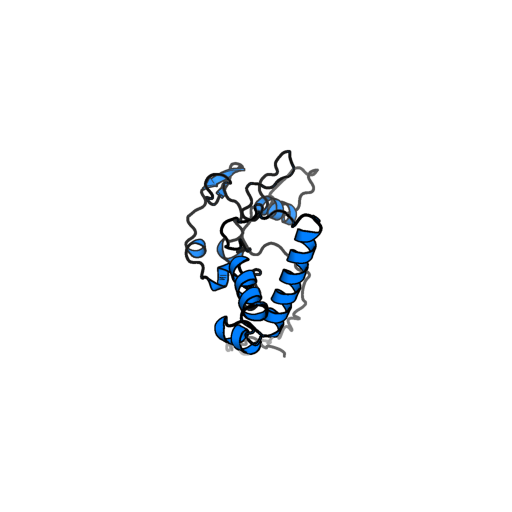696 C C . ILE A 1 86 ? 1.957 -1.422 -8.122 1.00 95.69 86 ILE A C 1
ATOM 698 O O . ILE A 1 86 ? 0.905 -2.078 -8.112 1.00 95.69 86 ILE A O 1
ATOM 702 N N . LYS A 1 87 ? 2.341 -0.722 -9.196 1.00 95.31 87 LYS A N 1
ATOM 703 C CA . LYS A 1 87 ? 1.555 -0.576 -10.436 1.00 95.31 87 LYS A CA 1
ATOM 704 C C . LYS A 1 87 ? 2.386 -0.868 -11.698 1.00 95.31 87 LYS A C 1
ATOM 706 O O . LYS A 1 87 ? 2.422 -0.033 -12.606 1.00 95.31 87 LYS A O 1
ATOM 711 N N . PRO A 1 88 ? 3.030 -2.051 -11.800 1.00 94.19 88 PRO A N 1
ATOM 712 C CA . PRO A 1 88 ? 3.981 -2.337 -12.877 1.00 94.19 88 PRO A CA 1
ATOM 713 C C . PRO A 1 88 ? 3.298 -2.443 -14.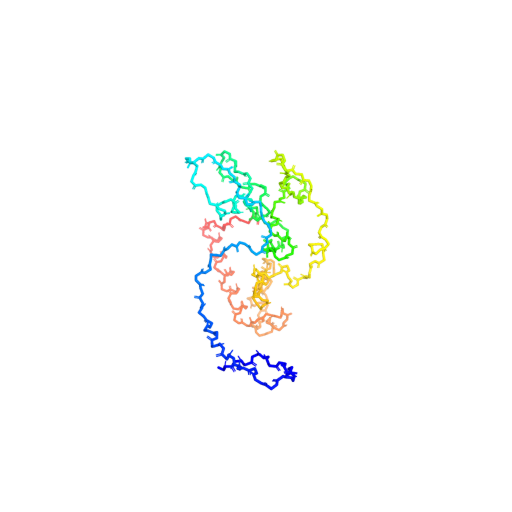253 1.00 94.19 88 PRO A C 1
ATOM 715 O O . PRO A 1 88 ? 3.917 -2.197 -15.286 1.00 94.19 88 PRO A O 1
ATOM 718 N N . ASP A 1 89 ? 2.012 -2.791 -14.260 1.00 92.81 89 ASP A N 1
ATOM 719 C CA . ASP A 1 89 ? 1.126 -2.877 -15.418 1.00 92.81 89 ASP A CA 1
ATOM 720 C C . ASP A 1 89 ? 0.819 -1.502 -16.037 1.00 92.81 89 ASP A C 1
ATOM 722 O O . ASP A 1 89 ? 0.756 -1.362 -17.263 1.00 92.81 89 ASP A O 1
ATOM 726 N N . LEU A 1 90 ? 0.681 -0.472 -15.197 1.00 93.19 90 LEU A N 1
ATOM 727 C CA . LEU A 1 90 ? 0.361 0.890 -15.626 1.00 93.19 90 LEU A CA 1
ATOM 728 C C . LEU A 1 90 ? 1.617 1.662 -16.034 1.00 93.19 90 LEU A C 1
ATOM 730 O O . LEU A 1 90 ? 1.631 2.305 -17.085 1.00 93.19 90 LEU A O 1
ATOM 734 N N . GLU A 1 91 ? 2.680 1.566 -15.231 1.00 92.00 91 GLU A N 1
ATOM 735 C CA . GLU A 1 91 ? 3.944 2.282 -15.456 1.00 92.00 91 GLU A CA 1
ATOM 736 C C . GLU A 1 91 ? 4.912 1.548 -16.395 1.00 92.00 91 GLU A C 1
ATOM 738 O O . GLU A 1 91 ? 5.985 2.056 -16.697 1.00 92.00 91 GLU A O 1
ATOM 743 N N . ARG A 1 92 ? 4.543 0.356 -16.892 1.00 91.94 92 ARG A N 1
ATOM 744 C CA . ARG A 1 92 ? 5.368 -0.469 -17.798 1.00 91.94 92 ARG A CA 1
ATOM 745 C C . ARG A 1 92 ? 6.791 -0.683 -17.260 1.00 91.94 92 ARG A C 1
ATOM 747 O O . ARG A 1 92 ? 7.759 -0.635 -18.014 1.00 91.94 92 ARG A O 1
ATOM 754 N N . GLY A 1 93 ? 6.901 -0.905 -15.951 1.00 90.62 93 GLY A N 1
ATOM 755 C CA . GLY A 1 93 ? 8.171 -1.126 -15.256 1.00 90.62 93 GLY A CA 1
ATOM 756 C C . GLY A 1 93 ? 9.061 0.105 -15.070 1.00 90.62 93 GLY A C 1
ATOM 757 O O . GLY A 1 93 ? 10.189 -0.049 -14.607 1.00 90.62 93 GLY A O 1
ATOM 758 N N . GLN A 1 94 ? 8.582 1.305 -15.408 1.00 92.94 94 GLN A N 1
ATOM 759 C CA . GLN A 1 94 ? 9.258 2.568 -15.109 1.00 92.94 94 GLN A CA 1
ATOM 760 C C . GLN A 1 94 ? 8.886 3.019 -13.691 1.00 92.94 94 GLN A C 1
ATOM 762 O O . GLN A 1 94 ? 7.874 3.679 -13.480 1.00 92.94 94 GLN A O 1
ATOM 767 N N . SER A 1 95 ? 9.690 2.608 -12.713 1.00 94.56 95 SER A N 1
ATOM 768 C CA . SER A 1 95 ? 9.471 2.851 -11.279 1.00 94.56 95 SER A CA 1
ATOM 769 C C . SER A 1 95 ? 10.226 4.058 -10.722 1.00 94.56 95 SER A C 1
ATOM 771 O O . SER A 1 95 ? 10.103 4.355 -9.535 1.00 94.56 95 SER A O 1
ATOM 773 N N . LEU A 1 96 ? 11.050 4.722 -11.532 1.00 95.31 96 LEU A N 1
ATOM 774 C CA . LEU A 1 96 ? 11.936 5.774 -11.051 1.00 95.31 96 LEU A CA 1
ATOM 775 C C . LEU A 1 96 ? 11.227 7.130 -11.018 1.00 95.31 96 LEU A C 1
ATOM 777 O O . LEU A 1 96 ? 10.548 7.512 -11.972 1.00 95.31 96 LEU A O 1
ATOM 781 N N . GLN A 1 97 ? 11.423 7.858 -9.925 1.00 94.94 97 GLN A N 1
ATOM 782 C CA . GLN A 1 97 ? 10.915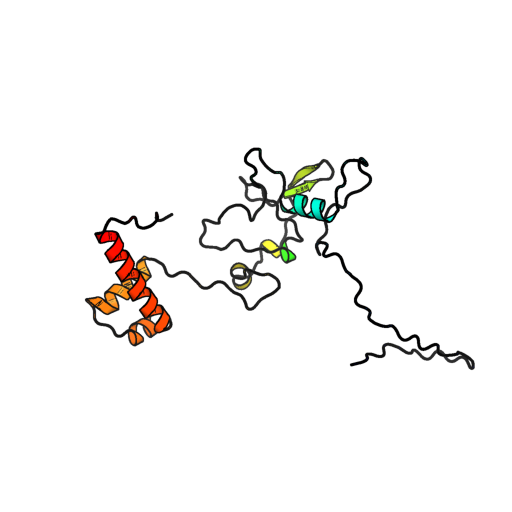 9.199 -9.683 1.00 94.94 97 GLN A CA 1
ATOM 783 C C . GLN A 1 97 ? 12.019 10.092 -9.125 1.00 94.94 97 GLN A C 1
ATOM 785 O O . GLN A 1 97 ? 12.909 9.635 -8.408 1.00 94.94 97 GLN A O 1
ATOM 790 N N . ASN A 1 98 ? 11.962 11.377 -9.457 1.00 93.88 98 ASN A N 1
ATOM 791 C CA . ASN A 1 98 ? 12.809 12.372 -8.822 1.00 93.88 98 ASN A CA 1
ATOM 792 C C . ASN A 1 98 ? 12.329 12.583 -7.371 1.00 93.88 98 ASN A C 1
ATOM 794 O O . ASN A 1 98 ? 11.156 12.902 -7.179 1.00 93.88 98 ASN A O 1
ATOM 798 N N . PRO A 1 99 ? 13.194 12.442 -6.352 1.00 91.50 99 PRO A N 1
ATOM 799 C CA . PRO A 1 99 ? 12.786 12.554 -4.950 1.00 91.50 99 PRO A CA 1
ATOM 800 C C . PRO A 1 99 ? 12.307 13.952 -4.547 1.00 91.50 99 PRO A C 1
ATOM 802 O O . PRO A 1 99 ? 11.574 14.084 -3.576 1.00 91.50 99 PRO A O 1
ATOM 805 N N . ILE A 1 100 ? 12.722 14.999 -5.268 1.00 90.38 100 ILE A N 1
ATOM 806 C CA . ILE A 1 100 ? 12.366 16.382 -4.930 1.00 90.38 100 ILE A CA 1
ATOM 807 C C . ILE A 1 100 ? 11.081 16.794 -5.653 1.00 90.38 100 ILE A C 1
ATOM 809 O O . ILE A 1 100 ? 10.168 17.322 -5.025 1.00 90.38 100 ILE A O 1
ATOM 813 N N . THR A 1 101 ? 11.002 16.556 -6.968 1.00 89.88 101 THR A N 1
ATOM 814 C CA . THR A 1 101 ? 9.851 16.986 -7.785 1.00 89.88 101 THR A CA 1
ATOM 815 C C . THR A 1 101 ? 8.713 15.965 -7.813 1.00 89.88 101 THR A C 1
ATOM 817 O O . THR A 1 101 ? 7.577 16.324 -8.103 1.00 89.88 101 THR A O 1
ATOM 820 N N . GLY A 1 102 ? 8.985 14.690 -7.513 1.00 88.44 102 GLY A N 1
ATOM 821 C CA . GLY A 1 102 ? 8.015 13.595 -7.617 1.00 88.44 102 GLY A CA 1
ATOM 822 C C . GLY A 1 102 ? 7.708 13.161 -9.057 1.00 88.44 102 GLY A C 1
ATOM 823 O O . GLY A 1 102 ? 6.852 12.302 -9.279 1.00 88.44 102 GLY A O 1
ATOM 824 N N . GLU A 1 103 ? 8.393 13.733 -10.047 1.00 91.44 103 GLU A N 1
ATOM 825 C CA . GLU A 1 103 ? 8.169 13.445 -11.462 1.00 91.44 103 GLU A CA 1
ATOM 826 C C . GLU A 1 103 ? 8.817 12.125 -11.878 1.00 91.44 103 GLU A C 1
ATOM 828 O O . GLU A 1 103 ? 9.885 11.745 -11.392 1.00 91.44 103 GLU A O 1
ATOM 833 N N . ASN A 1 104 ? 8.178 11.418 -12.810 1.00 92.44 104 ASN A N 1
ATOM 834 C CA . ASN A 1 104 ? 8.694 10.153 -13.320 1.00 92.44 104 ASN A CA 1
ATOM 835 C C . ASN A 1 104 ? 9.922 10.389 -14.207 1.00 92.44 104 ASN A C 1
ATOM 837 O O . ASN A 1 104 ? 9.902 11.238 -15.100 1.00 92.44 104 ASN A O 1
ATOM 841 N N . VAL A 1 105 ? 10.953 9.566 -14.019 1.00 93.44 105 VAL A N 1
ATOM 842 C CA . VAL A 1 105 ? 12.197 9.639 -14.792 1.00 93.44 105 VAL A CA 1
ATOM 843 C C . VAL A 1 105 ? 12.507 8.322 -15.500 1.00 93.44 105 VAL A C 1
ATOM 845 O O . VAL A 1 105 ? 12.175 7.233 -15.032 1.00 93.44 105 VAL A O 1
ATOM 848 N N . VAL A 1 106 ? 13.170 8.414 -16.650 1.00 92.12 106 VAL A N 1
ATOM 849 C CA . VAL A 1 106 ? 13.612 7.270 -17.456 1.00 92.12 106 VAL A CA 1
ATOM 850 C C . VAL A 1 106 ? 15.105 7.386 -17.736 1.00 92.12 106 VAL A C 1
ATOM 852 O O . VAL A 1 106 ? 15.648 8.474 -17.926 1.00 92.12 106 VAL A O 1
ATOM 855 N N . LEU A 1 107 ? 15.775 6.235 -17.771 1.00 89.31 107 LEU A N 1
ATOM 856 C CA . LEU A 1 107 ? 17.174 6.135 -18.164 1.00 89.31 107 LEU A CA 1
ATOM 857 C C . LEU A 1 107 ? 17.320 6.389 -19.672 1.00 89.31 107 LEU A C 1
ATOM 859 O O . LEU A 1 107 ? 16.826 5.607 -20.490 1.00 89.31 107 LEU A O 1
ATOM 863 N N . LYS A 1 108 ? 18.028 7.459 -20.037 1.00 89.94 108 LYS A N 1
ATOM 864 C CA . LYS A 1 108 ? 18.350 7.804 -21.426 1.00 89.94 108 LYS A CA 1
ATOM 865 C C . LYS A 1 108 ? 19.455 6.902 -21.988 1.00 89.94 108 LYS A C 1
ATOM 867 O O . LYS A 1 108 ? 20.090 6.115 -21.278 1.00 89.94 108 LYS A O 1
ATOM 872 N N . TYR A 1 109 ? 19.694 7.016 -23.294 1.00 85.25 109 TYR A N 1
ATOM 873 C CA . TYR A 1 109 ? 20.793 6.322 -23.975 1.00 85.25 109 TYR A CA 1
ATOM 874 C C . TYR A 1 109 ? 22.151 6.634 -23.321 1.00 85.25 109 TYR A C 1
ATOM 876 O O . TYR A 1 109 ? 22.903 5.694 -23.049 1.00 85.25 109 TYR A O 1
ATOM 884 N N . ASP A 1 110 ? 22.367 7.904 -22.964 1.00 86.31 110 ASP A N 1
ATOM 885 C CA . ASP A 1 110 ? 23.604 8.442 -22.377 1.00 86.31 110 ASP A CA 1
ATOM 886 C C . ASP A 1 110 ? 23.886 7.948 -20.947 1.00 86.31 110 ASP A C 1
ATOM 888 O O . ASP A 1 110 ? 24.927 8.244 -20.372 1.00 86.31 110 ASP A O 1
ATOM 892 N N . GLY A 1 111 ? 22.958 7.200 -20.339 1.00 83.50 111 GLY A N 1
ATOM 893 C CA . GLY A 1 111 ? 23.075 6.728 -18.957 1.00 83.50 111 GLY A CA 1
ATOM 894 C C . GLY A 1 111 ? 22.639 7.749 -17.902 1.00 83.50 111 GLY A C 1
ATOM 895 O O . GLY A 1 111 ? 22.628 7.424 -16.717 1.00 83.50 111 GLY A O 1
ATOM 896 N N . THR A 1 112 ? 22.230 8.948 -18.319 1.00 89.50 112 THR A N 1
ATOM 897 C CA . THR A 1 112 ? 21.589 9.951 -17.463 1.00 89.50 112 THR A CA 1
ATOM 898 C C . THR A 1 112 ? 20.093 9.674 -17.304 1.00 89.50 112 THR A C 1
ATOM 900 O O . THR A 1 112 ? 19.475 8.981 -18.118 1.00 89.50 112 THR A O 1
ATOM 903 N N . TYR A 1 113 ? 19.498 10.217 -16.243 1.00 90.06 113 TYR A N 1
ATOM 904 C CA . TYR A 1 113 ? 18.051 10.206 -16.044 1.00 90.06 113 TYR A CA 1
ATOM 905 C C . TYR A 1 113 ? 17.454 11.489 -16.610 1.00 90.06 113 TYR A C 1
ATOM 907 O O . TYR A 1 113 ? 18.009 12.569 -16.424 1.00 90.06 113 TYR A O 1
ATOM 915 N N . GLY A 1 114 ? 16.328 11.377 -17.302 1.00 89.50 114 GLY A N 1
ATOM 916 C CA . GLY A 1 114 ? 15.530 12.539 -17.675 1.00 89.50 114 GLY A CA 1
ATOM 917 C C . GLY A 1 114 ? 14.046 12.240 -17.597 1.00 89.50 114 GLY A C 1
ATOM 918 O O . GLY A 1 114 ? 13.652 11.128 -17.251 1.00 89.50 114 GLY A O 1
ATOM 919 N N . GLU A 1 115 ? 13.241 13.242 -17.915 1.00 88.81 115 GLU A N 1
ATOM 920 C CA . GLU A 1 115 ? 11.786 13.182 -17.799 1.00 88.81 115 GLU A CA 1
ATOM 921 C C . GLU A 1 115 ? 11.178 12.057 -18.643 1.00 88.81 115 GLU A C 1
ATOM 923 O O . GLU A 1 115 ? 11.553 11.822 -19.799 1.00 88.81 115 GLU A O 1
ATOM 928 N N . ALA A 1 116 ? 10.246 11.331 -18.030 1.00 86.94 116 ALA A N 1
ATOM 929 C CA . ALA A 1 116 ? 9.438 10.332 -18.705 1.00 86.94 116 ALA A CA 1
ATOM 930 C C . ALA A 1 116 ? 8.317 11.006 -19.514 1.00 86.94 116 ALA A C 1
ATOM 932 O O . ALA A 1 116 ? 7.760 12.007 -19.064 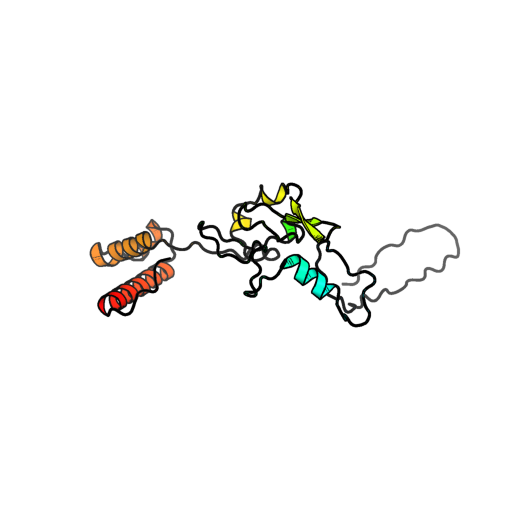1.00 86.94 116 ALA A O 1
ATOM 933 N N . PRO A 1 117 ? 7.901 10.430 -20.658 1.00 85.94 117 PRO A N 1
ATOM 934 C CA . PRO A 1 117 ? 6.683 10.875 -21.319 1.00 85.94 117 PRO A CA 1
ATOM 935 C C . PRO A 1 117 ? 5.477 10.698 -20.390 1.00 85.94 117 PRO A C 1
ATOM 937 O O . PRO A 1 117 ? 5.382 9.726 -19.631 1.00 85.94 117 PRO A O 1
ATOM 940 N N . GLU A 1 118 ? 4.532 11.627 -20.486 1.00 84.62 118 GLU A N 1
ATOM 941 C CA . GLU A 1 118 ? 3.345 11.643 -19.642 1.00 84.62 118 GLU A CA 1
ATOM 942 C C . GLU A 1 118 ? 2.524 10.353 -19.805 1.00 84.62 118 GLU A C 1
ATOM 944 O O . GLU A 1 118 ? 2.145 9.940 -20.907 1.00 84.62 118 GLU A O 1
ATOM 949 N N . ASN A 1 119 ? 2.237 9.690 -18.684 1.00 86.94 119 ASN A N 1
ATOM 950 C CA . ASN A 1 119 ? 1.515 8.425 -18.677 1.00 86.94 119 ASN A CA 1
ATOM 951 C C . ASN A 1 119 ? 0.080 8.627 -18.180 1.00 86.94 119 ASN A C 1
ATOM 953 O O . ASN A 1 119 ? -0.200 8.530 -16.983 1.00 86.94 119 ASN A O 1
ATOM 957 N N . ARG A 1 120 ? -0.850 8.822 -19.124 1.00 88.88 120 ARG A N 1
ATOM 958 C CA . ARG A 1 120 ? -2.288 9.014 -18.843 1.00 88.88 120 ARG A CA 1
ATOM 959 C C . ARG A 1 120 ? -2.894 7.914 -17.960 1.00 88.88 120 ARG A C 1
ATOM 961 O O . ARG A 1 120 ? -3.810 8.174 -17.186 1.00 88.88 120 ARG A O 1
ATOM 968 N N . ARG A 1 121 ? -2.365 6.683 -18.022 1.00 89.62 121 ARG A N 1
ATOM 969 C CA . ARG A 1 121 ? -2.854 5.551 -17.211 1.00 89.62 121 ARG A CA 1
ATOM 970 C C . ARG A 1 121 ? -2.550 5.710 -15.723 1.00 89.62 121 ARG A C 1
ATOM 972 O O . ARG A 1 121 ? -3.281 5.170 -14.902 1.00 89.62 121 ARG A O 1
ATOM 979 N N . LEU A 1 122 ? -1.467 6.408 -15.379 1.00 87.69 122 LEU A N 1
ATOM 980 C CA . LEU A 1 122 ? -1.102 6.690 -13.989 1.00 87.69 122 LEU A CA 1
ATOM 981 C C . LEU A 1 122 ? -1.877 7.873 -13.406 1.00 87.69 122 LEU A C 1
ATOM 983 O O . LEU A 1 122 ? -2.037 7.936 -12.192 1.00 87.69 122 LEU A O 1
ATOM 987 N N . GLN A 1 123 ? -2.374 8.770 -14.255 1.00 87.62 123 GLN A N 1
ATOM 988 C CA . GLN A 1 123 ? -3.222 9.888 -13.840 1.00 87.62 123 GLN A CA 1
ATOM 989 C C . GLN A 1 123 ? -4.659 9.430 -13.576 1.00 87.62 123 GLN A C 1
ATOM 991 O O . GLN A 1 123 ? -5.283 9.848 -12.609 1.00 87.62 123 GLN A O 1
ATOM 996 N N . GLN A 1 124 ? -5.172 8.517 -14.402 1.00 90.31 124 GLN A N 1
ATOM 997 C CA . GLN A 1 124 ? -6.555 8.037 -14.332 1.00 90.31 124 GLN A CA 1
ATOM 998 C C . GLN A 1 124 ? -6.662 6.704 -13.575 1.00 90.31 124 GLN A C 1
ATOM 1000 O O . GLN A 1 124 ? -7.214 5.722 -14.074 1.00 90.31 124 GLN A O 1
ATOM 1005 N N . VAL A 1 125 ? -6.093 6.637 -12.369 1.00 92.75 125 VAL A N 1
ATOM 1006 C CA . VAL A 1 125 ? -6.150 5.424 -11.539 1.00 92.75 125 VAL A CA 1
ATOM 1007 C C . VAL A 1 125 ? -7.427 5.430 -10.708 1.00 92.75 125 VAL A C 1
ATOM 1009 O O . VAL A 1 125 ? -7.675 6.359 -9.948 1.00 92.75 125 VAL A O 1
ATOM 1012 N N . SER A 1 126 ? -8.221 4.365 -10.813 1.00 93.69 126 SER A N 1
ATOM 1013 C CA . SER A 1 126 ? -9.431 4.218 -10.002 1.00 93.69 126 SER A CA 1
ATOM 1014 C C . SER A 1 126 ? -9.108 4.058 -8.514 1.00 93.69 126 SER A C 1
ATOM 1016 O O . SER A 1 126 ? -8.114 3.430 -8.142 1.00 93.69 126 SER A O 1
ATOM 1018 N N . GLU A 1 127 ? -9.999 4.534 -7.644 1.00 92.31 127 GLU A N 1
ATOM 1019 C CA . GLU A 1 127 ? -9.851 4.416 -6.183 1.00 92.31 127 GLU A CA 1
ATOM 1020 C C . GLU A 1 127 ? -9.651 2.964 -5.732 1.00 92.31 127 GLU A C 1
ATOM 1022 O O . GLU A 1 127 ? -8.785 2.652 -4.914 1.00 92.31 127 GLU A O 1
ATOM 1027 N N . ARG A 1 128 ? -10.390 2.033 -6.350 1.00 93.88 128 ARG A N 1
ATOM 1028 C CA . ARG A 1 128 ? -10.250 0.594 -6.088 1.00 93.88 128 ARG A CA 1
ATOM 1029 C C . ARG A 1 128 ? -8.834 0.090 -6.371 1.00 93.88 128 ARG A C 1
ATOM 1031 O O . ARG A 1 128 ? -8.355 -0.778 -5.647 1.00 93.88 128 ARG A O 1
ATOM 1038 N N . ARG A 1 129 ? -8.168 0.624 -7.401 1.00 94.94 129 ARG A N 1
ATOM 1039 C CA . ARG A 1 129 ? -6.799 0.247 -7.776 1.00 94.94 129 ARG A CA 1
ATOM 1040 C C . ARG A 1 129 ? -5.752 0.875 -6.854 1.00 94.94 129 ARG A C 1
ATOM 1042 O O . ARG A 1 129 ? -4.682 0.282 -6.701 1.00 94.94 129 ARG A O 1
ATOM 1049 N N . LEU A 1 130 ? -6.046 2.021 -6.229 1.00 95.31 130 LEU A N 1
ATOM 1050 C CA . LEU A 1 130 ? -5.180 2.644 -5.218 1.00 95.31 130 LEU A CA 1
ATOM 1051 C C . LEU A 1 130 ? -5.055 1.776 -3.961 1.00 95.31 130 LEU A C 1
ATOM 1053 O O . LEU A 1 130 ? -3.962 1.655 -3.425 1.00 95.31 130 LEU A O 1
ATOM 1057 N N . LEU A 1 131 ? -6.139 1.117 -3.543 1.00 96.38 131 LEU A N 1
ATOM 1058 C CA . LEU A 1 131 ? -6.176 0.247 -2.357 1.00 96.38 131 LEU A CA 1
ATOM 1059 C C . LEU A 1 131 ? -5.809 -1.221 -2.645 1.00 96.38 131 LEU A C 1
ATOM 1061 O O . LEU A 1 131 ? -5.977 -2.082 -1.779 1.00 96.38 131 LEU A O 1
ATOM 1065 N N . GLN A 1 132 ? -5.340 -1.526 -3.857 1.00 97.00 132 GLN A N 1
ATOM 1066 C CA . GLN A 1 132 ? -5.002 -2.880 -4.292 1.00 97.00 132 GLN A CA 1
ATOM 1067 C C . GLN A 1 132 ? -3.481 -3.118 -4.189 1.00 97.00 132 GLN A C 1
ATOM 1069 O O . GLN A 1 132 ? -2.735 -2.582 -5.017 1.00 97.00 132 GLN A O 1
ATOM 1074 N N . PRO A 1 133 ? -3.005 -3.940 -3.232 1.00 97.00 133 PRO A N 1
ATOM 1075 C CA . PRO A 1 133 ? -1.576 -4.186 -3.042 1.00 97.00 133 PRO A CA 1
ATOM 1076 C C . PRO A 1 133 ? -0.930 -4.966 -4.191 1.00 97.00 133 PRO A C 1
ATOM 1078 O O . PRO A 1 133 ? 0.200 -4.668 -4.576 1.00 97.00 133 PRO A O 1
ATOM 1081 N N . PHE A 1 134 ? -1.640 -5.942 -4.767 1.00 97.12 134 PHE A N 1
ATOM 1082 C CA . PHE A 1 134 ? -1.097 -6.828 -5.799 1.00 97.12 134 PHE A CA 1
ATOM 1083 C C . PHE A 1 134 ? -1.816 -6.636 -7.136 1.00 97.12 134 PHE A C 1
ATOM 1085 O O . PHE A 1 134 ? -3.028 -6.841 -7.184 1.00 97.12 134 PHE A O 1
ATOM 1092 N N . PRO A 1 135 ? -1.111 -6.348 -8.245 1.00 95.38 135 PRO A N 1
ATOM 1093 C CA . PRO A 1 135 ? -1.746 -6.099 -9.544 1.00 95.38 135 PRO A CA 1
ATOM 1094 C C . PRO A 1 135 ? -2.536 -7.307 -10.068 1.00 95.38 135 PRO A C 1
ATOM 1096 O O . PRO A 1 135 ? -3.612 -7.140 -10.633 1.00 95.38 135 PRO A O 1
ATOM 1099 N N . ASN A 1 136 ? -2.044 -8.527 -9.827 1.00 95.50 136 ASN A N 1
ATOM 1100 C CA . ASN A 1 136 ? -2.651 -9.753 -10.357 1.00 95.50 136 ASN A CA 1
ATOM 1101 C C . ASN A 1 136 ? -3.874 -10.234 -9.561 1.00 95.50 136 ASN A C 1
ATOM 1103 O O . ASN A 1 136 ? -4.621 -11.072 -10.056 1.00 95.50 136 ASN A O 1
ATOM 1107 N N . ASN A 1 137 ? -4.080 -9.742 -8.335 1.00 96.44 137 ASN A N 1
ATOM 1108 C CA . ASN A 1 137 ? -5.209 -10.132 -7.494 1.00 96.44 137 ASN A CA 1
ATOM 1109 C C . ASN A 1 137 ? -6.101 -8.918 -7.218 1.00 96.44 137 ASN A C 1
ATOM 1111 O O . ASN A 1 137 ? -5.817 -8.120 -6.328 1.00 96.44 137 ASN A O 1
ATOM 1115 N N . SER A 1 138 ? -7.194 -8.805 -7.972 1.00 94.75 138 SER A N 1
ATOM 1116 C CA . SER A 1 138 ? -8.167 -7.708 -7.875 1.00 94.75 138 SER A CA 1
ATOM 1117 C C . SER A 1 138 ? -9.061 -7.757 -6.628 1.00 94.75 138 SER A C 1
ATOM 1119 O O . SER A 1 138 ? -9.678 -6.745 -6.268 1.00 94.75 138 SER A O 1
ATOM 1121 N N . HIS A 1 139 ? -9.145 -8.919 -5.972 1.00 96.50 139 HIS A N 1
ATOM 1122 C CA . HIS A 1 139 ? -9.973 -9.135 -4.785 1.00 96.50 139 HIS A CA 1
ATOM 1123 C C . HIS A 1 139 ? -9.248 -8.749 -3.495 1.00 96.50 139 HIS A C 1
ATOM 1125 O O . HIS A 1 139 ? -9.883 -8.301 -2.542 1.00 96.50 139 HIS A O 1
ATOM 1131 N N . CYS A 1 140 ? -7.922 -8.894 -3.460 1.00 97.38 140 CYS A N 1
ATOM 1132 C CA . CYS A 1 140 ? -7.116 -8.473 -2.322 1.00 97.38 140 CYS A CA 1
ATOM 1133 C C . CYS A 1 140 ? -7.077 -6.943 -2.255 1.00 97.38 140 CYS A C 1
ATOM 1135 O O . CYS A 1 140 ? -6.591 -6.290 -3.179 1.00 97.38 140 CYS A O 1
ATOM 1137 N N . ARG A 1 141 ? -7.608 -6.376 -1.167 1.00 95.88 141 ARG A N 1
ATOM 1138 C CA . ARG A 1 141 ? -7.660 -4.931 -0.927 1.00 95.88 141 ARG A CA 1
ATOM 1139 C C . ARG A 1 141 ? -7.372 -4.612 0.524 1.00 95.88 141 ARG A C 1
ATOM 1141 O O . ARG A 1 141 ? -7.701 -5.389 1.421 1.00 95.88 141 ARG A O 1
ATOM 1148 N N . THR A 1 142 ? -6.796 -3.442 0.733 1.00 96.38 142 THR A N 1
ATOM 1149 C CA . THR A 1 142 ? -6.485 -2.938 2.065 1.00 96.38 142 THR A CA 1
ATOM 1150 C C . THR A 1 142 ? -7.742 -2.403 2.738 1.00 96.38 142 THR A C 1
ATOM 1152 O O . THR A 1 142 ? -8.520 -1.669 2.133 1.00 96.38 142 THR A O 1
ATOM 1155 N N . ASN A 1 143 ? -7.944 -2.797 3.994 1.00 95.56 143 ASN A N 1
ATOM 1156 C CA . ASN A 1 143 ? -9.028 -2.298 4.834 1.00 95.56 143 ASN A CA 1
ATOM 1157 C C . ASN A 1 143 ? -8.643 -0.941 5.439 1.00 95.56 143 ASN A C 1
ATOM 1159 O O . ASN A 1 143 ? -7.473 -0.708 5.743 1.00 95.56 143 ASN A O 1
ATOM 1163 N N . SER A 1 144 ? -9.623 -0.068 5.652 1.00 94.31 144 SER A N 1
ATOM 1164 C CA . SER A 1 144 ? -9.399 1.245 6.253 1.00 94.31 144 SER A CA 1
ATOM 1165 C C . SER A 1 144 ? -8.983 1.126 7.719 1.00 94.31 144 SER A C 1
ATOM 1167 O O . SER A 1 144 ? -9.514 0.305 8.483 1.00 94.31 144 SER A O 1
ATOM 1169 N N . ILE A 1 145 ? -8.043 1.984 8.106 1.00 94.88 145 ILE A N 1
ATOM 1170 C CA . ILE A 1 145 ? -7.633 2.182 9.495 1.00 94.88 145 ILE A CA 1
ATOM 1171 C C . ILE A 1 145 ? -8.677 3.067 10.180 1.00 94.88 145 ILE A C 1
ATOM 1173 O O . ILE A 1 145 ? -9.226 3.983 9.572 1.00 94.88 145 ILE A O 1
ATOM 1177 N N . ILE A 1 146 ? -8.971 2.764 11.442 1.00 95.06 146 ILE A N 1
ATOM 1178 C CA . ILE A 1 146 ? -9.876 3.564 12.268 1.00 95.06 146 ILE A CA 1
ATOM 1179 C C . ILE A 1 146 ? -9.048 4.649 12.954 1.00 95.06 146 ILE A C 1
ATOM 1181 O O . ILE A 1 146 ? -8.023 4.322 13.555 1.00 95.06 146 ILE A O 1
ATOM 1185 N N . SER A 1 147 ? -9.483 5.908 12.855 1.00 95.75 147 SER A N 1
ATOM 1186 C CA . SER A 1 147 ? -8.813 7.033 13.511 1.00 95.75 147 SER A CA 1
ATOM 1187 C C . SER A 1 147 ? -8.852 6.890 15.030 1.00 95.75 147 SER A C 1
ATOM 1189 O O . SER A 1 147 ? -9.798 6.333 15.590 1.00 95.75 147 SER A O 1
ATOM 1191 N N . ASP A 1 148 ? -7.830 7.406 15.706 1.00 94.12 148 ASP A N 1
ATOM 1192 C CA . ASP A 1 148 ? -7.734 7.312 17.165 1.00 94.12 148 ASP A CA 1
ATOM 1193 C C . ASP A 1 148 ? -8.910 8.011 17.860 1.00 94.12 148 ASP A C 1
ATOM 1195 O O . ASP A 1 148 ? -9.470 7.469 18.812 1.00 94.12 148 ASP A O 1
ATOM 1199 N N . ASP A 1 149 ? -9.371 9.138 17.314 1.00 96.00 149 ASP A N 1
ATOM 1200 C CA . ASP A 1 149 ? -10.556 9.842 17.813 1.00 96.00 149 ASP A CA 1
ATOM 1201 C C . ASP A 1 149 ? -11.808 8.962 17.756 1.00 96.00 149 ASP A C 1
ATOM 1203 O O . ASP A 1 149 ? -12.606 8.944 18.692 1.00 96.00 149 ASP A O 1
ATOM 1207 N N . LEU A 1 150 ? -11.980 8.192 16.676 1.00 96.25 150 LEU A N 1
ATOM 1208 C CA . LEU A 1 150 ? -13.128 7.301 16.522 1.00 96.25 150 LEU A CA 1
ATOM 1209 C C . LEU A 1 150 ? -13.028 6.095 17.463 1.00 96.25 150 LEU A C 1
ATOM 1211 O O . LEU A 1 150 ? -14.045 5.677 18.011 1.00 96.25 150 LEU A O 1
ATOM 1215 N N . LYS A 1 151 ? -11.820 5.570 17.711 1.00 96.31 151 LYS A N 1
ATOM 1216 C CA . LYS A 1 151 ? -11.609 4.521 18.726 1.00 96.31 151 LYS A CA 1
ATOM 1217 C C . LYS A 1 151 ? -12.015 5.006 20.119 1.00 96.31 151 LYS A C 1
ATOM 1219 O O . LYS A 1 151 ? -12.676 4.267 20.843 1.00 96.31 151 LYS A O 1
ATOM 1224 N N . MET A 1 152 ? -11.640 6.236 20.478 1.00 95.81 152 MET A N 1
ATOM 1225 C CA . MET A 1 152 ? -11.983 6.826 21.775 1.00 95.81 152 MET A CA 1
ATOM 1226 C C . MET A 1 152 ? -13.480 7.104 21.912 1.00 95.81 152 MET A C 1
ATOM 1228 O O . MET A 1 152 ? -14.035 6.852 22.975 1.00 95.81 152 MET A O 1
ATOM 1232 N N . ARG A 1 153 ? -14.151 7.555 20.843 1.00 96.31 153 ARG A N 1
ATOM 1233 C CA . ARG A 1 153 ? -15.617 7.702 20.832 1.00 96.31 153 ARG A CA 1
ATOM 1234 C C . ARG A 1 153 ? -16.314 6.367 21.083 1.00 96.31 153 ARG A C 1
ATOM 1236 O O . ARG A 1 153 ? -17.049 6.258 22.048 1.00 96.31 153 ARG A O 1
ATOM 1243 N N . ILE A 1 154 ? -15.960 5.324 20.324 1.00 96.06 154 ILE A N 1
ATOM 1244 C CA . ILE A 1 154 ? -16.498 3.966 20.530 1.00 96.06 154 ILE A CA 1
ATOM 1245 C C . ILE A 1 154 ? -16.314 3.493 21.979 1.00 96.06 154 ILE A C 1
ATOM 1247 O O . ILE A 1 154 ? -17.195 2.842 22.532 1.00 96.06 154 ILE A O 1
ATOM 1251 N N . TYR A 1 155 ? -15.161 3.784 22.585 1.00 96.31 155 TYR A N 1
ATOM 1252 C CA . TYR A 1 155 ? -14.898 3.427 23.976 1.00 96.31 155 TYR A CA 1
ATOM 1253 C C . TYR A 1 155 ? -15.836 4.166 24.945 1.00 96.31 155 TYR A C 1
ATOM 1255 O O . TYR A 1 155 ? -16.408 3.537 25.831 1.00 96.31 155 TYR A O 1
ATOM 1263 N N . ASN A 1 156 ? -16.023 5.475 24.758 1.00 95.94 156 ASN A N 1
ATOM 1264 C CA . ASN A 1 156 ? -16.887 6.295 25.606 1.00 95.94 156 ASN A CA 1
ATOM 1265 C C . ASN A 1 156 ? -18.366 5.896 25.489 1.00 95.94 156 ASN A C 1
ATOM 1267 O O . ASN A 1 156 ? -19.026 5.749 26.514 1.00 95.94 156 ASN A O 1
ATOM 1271 N N . ASP A 1 157 ? -18.861 5.644 24.277 1.00 96.31 157 ASP A N 1
ATOM 1272 C CA . ASP A 1 157 ? -20.251 5.238 24.037 1.00 96.31 157 ASP A CA 1
ATOM 1273 C C . ASP A 1 157 ? -20.604 3.941 24.790 1.00 96.31 157 ASP A C 1
ATOM 1275 O O . ASP A 1 157 ? -21.714 3.770 25.288 1.00 96.31 157 ASP A O 1
ATOM 1279 N N . ILE A 1 158 ? -19.652 3.007 24.898 1.00 96.19 158 ILE A N 1
ATOM 1280 C CA . ILE A 1 158 ? -19.875 1.715 25.562 1.00 96.19 158 ILE A CA 1
ATOM 1281 C C . ILE A 1 158 ? -19.678 1.824 27.079 1.00 96.19 158 ILE A C 1
ATOM 1283 O O . ILE A 1 158 ? -20.511 1.335 27.836 1.00 96.19 158 ILE A O 1
ATOM 1287 N N . GLU A 1 159 ? -18.584 2.439 27.536 1.00 94.62 159 GLU A N 1
ATOM 1288 C CA . GLU A 1 159 ? -18.207 2.440 28.959 1.00 94.62 159 GLU A CA 1
ATOM 1289 C C . GLU A 1 159 ? -18.878 3.558 29.771 1.00 94.62 159 GLU A C 1
ATOM 1291 O O . GLU A 1 159 ? -19.158 3.368 30.952 1.00 94.62 159 GLU A O 1
ATOM 1296 N N . ILE A 1 160 ? -19.119 4.727 29.167 1.00 93.38 160 ILE A N 1
ATOM 1297 C CA . ILE A 1 160 ? -19.683 5.902 29.854 1.00 93.38 160 ILE A CA 1
ATOM 1298 C C . ILE A 1 160 ? -21.187 5.985 29.610 1.00 93.38 160 ILE A C 1
ATOM 1300 O O . ILE A 1 160 ? -21.959 6.107 30.557 1.00 93.38 160 ILE A O 1
ATOM 1304 N N . GLU A 1 161 ? -21.604 5.920 28.345 1.00 94.06 161 GLU A N 1
ATOM 1305 C CA . GLU A 1 161 ? -23.015 6.076 27.966 1.00 94.06 161 GLU A CA 1
ATOM 1306 C C . GLU A 1 161 ? -23.806 4.764 28.104 1.00 94.06 161 GLU A C 1
ATOM 1308 O O . GLU A 1 161 ? -25.034 4.779 28.190 1.00 94.06 161 GLU A O 1
ATOM 1313 N N . GLY A 1 162 ? -23.113 3.622 28.187 1.00 94.50 162 GLY A N 1
ATOM 1314 C CA . GLY A 1 162 ? -23.724 2.311 28.405 1.00 94.50 162 GLY A CA 1
ATOM 1315 C C . GLY A 1 162 ? -24.407 1.728 27.165 1.00 94.50 162 GLY A C 1
ATOM 1316 O O . GLY A 1 162 ? -25.283 0.867 27.291 1.00 94.50 162 GLY A O 1
ATOM 1317 N N . HIS A 1 163 ? -24.040 2.176 25.961 1.00 95.88 163 HIS A N 1
ATOM 1318 C CA . HIS A 1 163 ? -24.578 1.623 24.724 1.00 95.88 163 HIS A CA 1
ATOM 1319 C C . HIS A 1 163 ? -24.145 0.170 24.508 1.00 95.88 163 HIS A C 1
ATOM 1321 O O . HIS A 1 163 ? -23.016 -0.239 24.785 1.00 95.88 163 HIS A O 1
ATOM 1327 N N . THR A 1 164 ? -25.050 -0.634 23.946 1.00 96.88 164 THR A N 1
ATOM 1328 C CA . THR A 1 164 ? -24.726 -2.027 23.616 1.00 96.88 164 THR A CA 1
ATOM 1329 C C . THR A 1 164 ? -23.785 -2.094 22.412 1.00 96.88 164 THR A C 1
ATOM 1331 O O . THR A 1 164 ? -23.887 -1.309 21.466 1.00 96.88 164 THR A O 1
ATOM 1334 N N . THR A 1 165 ? -22.903 -3.096 22.382 1.00 96.06 165 THR A N 1
ATOM 1335 C CA . THR A 1 165 ? -21.961 -3.302 21.265 1.00 96.06 165 THR A CA 1
ATOM 1336 C C . THR A 1 165 ? -22.667 -3.457 19.916 1.00 96.06 165 THR A C 1
ATOM 1338 O O . THR A 1 165 ? -22.122 -3.067 18.884 1.00 96.06 165 THR A O 1
ATOM 1341 N N . GLN A 1 166 ? -23.891 -3.991 19.916 1.00 96.75 166 GLN A N 1
ATOM 1342 C CA . GLN A 1 166 ? -24.729 -4.127 18.726 1.00 96.75 166 GLN A CA 1
ATOM 1343 C C . GLN A 1 166 ? -25.232 -2.771 18.214 1.00 96.75 166 GLN A C 1
ATOM 1345 O O . GLN A 1 166 ? -25.162 -2.527 17.012 1.00 96.75 166 GLN A O 1
ATOM 1350 N N . GLN A 1 167 ? -25.674 -1.873 19.102 1.00 96.06 167 GLN A N 1
ATOM 1351 C CA . GLN A 1 167 ? -26.089 -0.513 18.730 1.00 96.06 167 GLN A CA 1
ATOM 1352 C C . GLN A 1 167 ? -24.913 0.279 18.150 1.00 96.06 167 GLN A C 1
ATOM 1354 O O . GLN A 1 167 ? -25.014 0.828 17.057 1.00 96.06 167 GLN A O 1
ATOM 1359 N N . VAL A 1 168 ? -23.757 0.250 18.818 1.00 96.88 168 VAL A N 1
ATOM 1360 C CA . VAL A 1 168 ? -22.534 0.922 18.345 1.00 96.88 168 VAL A CA 1
ATOM 1361 C C . VAL A 1 168 ? -22.070 0.347 16.998 1.00 96.88 168 VAL A C 1
ATOM 1363 O O . VAL A 1 168 ? -21.698 1.083 16.084 1.00 96.88 168 VAL A O 1
ATOM 1366 N N . SER A 1 169 ? -22.151 -0.977 16.827 1.00 96.81 169 SER A N 1
ATOM 1367 C CA . SER A 1 169 ? -21.863 -1.666 15.562 1.00 96.81 169 SER A CA 1
ATOM 1368 C C . SER A 1 169 ? -22.741 -1.164 14.409 1.00 96.81 169 SER A C 1
ATOM 1370 O O . SER A 1 169 ? -22.216 -0.915 13.320 1.00 96.81 169 SER A O 1
ATOM 1372 N N . GLN A 1 170 ? -24.041 -0.975 14.650 1.00 96.81 170 GLN A N 1
ATOM 1373 C CA . GLN A 1 170 ? -24.983 -0.449 13.660 1.00 96.81 170 GLN A CA 1
ATOM 1374 C C . GLN A 1 170 ? -24.724 1.032 13.358 1.00 96.81 170 GLN A C 1
ATOM 1376 O O . GLN A 1 170 ? -24.651 1.398 12.187 1.00 96.81 170 GLN A O 1
ATOM 1381 N N . ASN A 1 171 ? -24.492 1.851 14.387 1.00 96.00 171 ASN A N 1
ATOM 1382 C CA . ASN A 1 171 ? -24.260 3.291 14.244 1.00 96.00 171 ASN A CA 1
ATOM 1383 C C . ASN A 1 171 ? -23.012 3.607 13.403 1.00 96.00 171 ASN A C 1
ATOM 1385 O O . ASN A 1 171 ? -23.046 4.492 12.551 1.00 96.00 171 ASN A O 1
ATOM 1389 N N . TYR A 1 172 ? -21.916 2.866 13.605 1.00 95.62 172 TYR A N 1
ATOM 1390 C CA . TYR A 1 172 ? -20.638 3.107 12.920 1.00 95.62 172 TYR A CA 1
ATOM 1391 C C . TYR A 1 172 ? -20.372 2.184 11.720 1.00 95.62 172 TYR A C 1
ATOM 1393 O O . TYR A 1 172 ? -19.327 2.298 11.076 1.00 95.62 172 TYR A O 1
ATOM 1401 N N . GLY A 1 173 ? -21.270 1.242 11.415 1.00 96.19 173 GLY A N 1
ATOM 1402 C CA . GLY A 1 173 ? -21.094 0.291 10.309 1.00 96.19 173 GLY A CA 1
ATOM 1403 C C . GLY A 1 173 ? -19.915 -0.677 10.499 1.00 96.19 173 GLY A C 1
ATOM 1404 O O . GLY A 1 173 ? -19.292 -1.118 9.529 1.00 96.19 173 GLY A O 1
ATOM 1405 N N . LEU A 1 174 ? -19.573 -1.007 11.746 1.00 96.44 174 LEU A N 1
ATOM 1406 C CA . LEU A 1 174 ? -18.480 -1.923 12.088 1.00 96.44 174 LEU A CA 1
ATOM 1407 C C . LEU A 1 174 ? -19.036 -3.277 12.511 1.00 96.44 174 LEU A C 1
ATOM 1409 O O . LEU A 1 174 ? -20.094 -3.355 13.112 1.00 96.44 174 LEU A O 1
ATOM 1413 N N . LYS A 1 175 ? -18.306 -4.368 12.265 1.00 97.50 175 LYS A N 1
ATOM 1414 C CA . LYS A 1 175 ? -18.693 -5.692 12.781 1.00 97.50 175 LYS A CA 1
ATOM 1415 C C . LYS A 1 175 ? -18.525 -5.733 14.303 1.00 97.50 175 LYS A C 1
ATOM 1417 O O . LYS A 1 175 ? -17.471 -5.330 14.786 1.00 97.50 175 LYS A O 1
ATOM 1422 N N . VAL A 1 176 ? -19.482 -6.315 15.026 1.00 97.31 176 VAL A N 1
ATOM 1423 C CA . VAL A 1 176 ? -19.430 -6.513 16.492 1.00 97.31 176 VAL A CA 1
ATOM 1424 C C . VAL A 1 176 ? -18.067 -7.018 17.002 1.00 97.31 176 VAL A C 1
ATOM 1426 O O . VAL A 1 176 ? -17.469 -6.328 17.826 1.00 97.31 176 VAL A O 1
ATOM 1429 N N . PRO A 1 177 ? -17.469 -8.108 16.470 1.00 97.94 177 PRO A N 1
ATOM 1430 C CA . PRO A 1 177 ? -16.157 -8.562 16.947 1.00 97.94 177 PRO A CA 1
ATOM 1431 C C . PRO A 1 177 ? -15.030 -7.537 16.728 1.00 97.94 177 PRO A C 1
ATOM 1433 O O . PRO A 1 177 ? -14.055 -7.512 17.474 1.00 97.94 177 PRO A O 1
ATOM 1436 N N . ARG A 1 178 ? -15.145 -6.662 15.716 1.00 97.31 178 ARG A N 1
ATOM 1437 C CA . ARG A 1 178 ? -14.183 -5.573 15.483 1.00 97.31 178 ARG A CA 1
ATOM 1438 C C . ARG A 1 178 ? -14.335 -4.480 16.542 1.00 97.31 178 ARG A C 1
ATOM 1440 O O . ARG A 1 178 ? -13.322 -3.954 16.985 1.00 97.31 178 ARG A O 1
ATOM 1447 N N . VAL A 1 179 ? -15.563 -4.169 16.959 1.00 97.31 179 VAL A N 1
ATOM 1448 C CA . VAL A 1 179 ? -15.851 -3.208 18.040 1.00 97.31 179 VAL A CA 1
ATOM 1449 C C . VAL A 1 179 ? -15.289 -3.712 19.371 1.00 97.31 179 VAL A C 1
ATOM 1451 O O . VAL A 1 179 ? -14.553 -2.991 20.037 1.00 97.31 179 VAL A O 1
ATOM 1454 N N . GLU A 1 180 ? -15.527 -4.980 19.711 1.00 97.12 180 GLU A N 1
ATOM 1455 C CA . GLU A 1 180 ? -14.970 -5.597 20.924 1.00 97.12 180 GLU A CA 1
ATOM 1456 C C . GLU A 1 180 ? -13.437 -5.588 20.937 1.00 97.12 180 GLU A C 1
ATOM 1458 O O . GLU A 1 180 ? -12.812 -5.336 21.969 1.00 97.12 180 GLU A O 1
ATOM 1463 N N . ALA A 1 181 ? -12.811 -5.850 19.785 1.00 97.56 181 ALA A N 1
ATOM 1464 C CA . ALA A 1 181 ? -11.361 -5.784 19.655 1.00 97.56 181 ALA A CA 1
ATOM 1465 C C . ALA A 1 181 ? -10.831 -4.362 19.900 1.00 97.56 181 ALA A C 1
ATOM 1467 O O . ALA A 1 181 ? -9.831 -4.205 20.598 1.00 97.56 181 ALA A O 1
ATOM 1468 N N . ILE A 1 182 ? -11.507 -3.333 19.374 1.00 96.44 182 ILE A N 1
ATOM 1469 C CA . ILE A 1 182 ? -11.144 -1.925 19.608 1.00 96.44 182 ILE A CA 1
ATOM 1470 C C . ILE A 1 182 ? -11.215 -1.603 21.099 1.00 96.44 182 ILE A C 1
ATOM 1472 O O . ILE A 1 182 ? -10.244 -1.088 21.645 1.00 96.44 182 ILE A O 1
ATOM 1476 N N . LEU A 1 183 ? -12.311 -1.970 21.765 1.00 96.62 183 LEU A N 1
ATOM 1477 C CA . LEU A 1 183 ? -12.497 -1.723 23.195 1.00 96.62 183 LEU A CA 1
ATOM 1478 C C . LEU A 1 183 ? -11.370 -2.352 24.028 1.00 96.62 183 LEU A C 1
ATOM 1480 O O 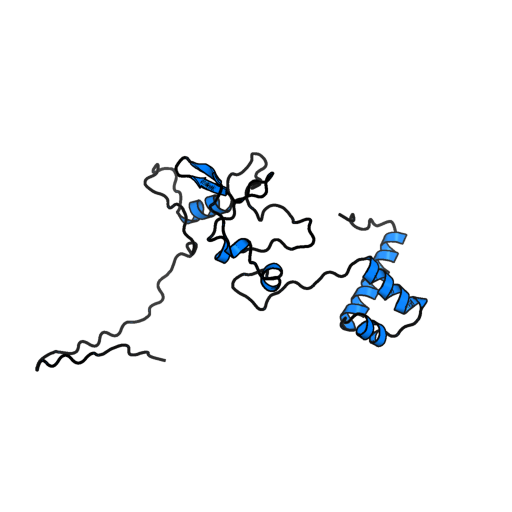. LEU A 1 183 ? -10.768 -1.688 24.874 1.00 96.62 183 LEU A O 1
ATOM 1484 N N . LYS A 1 184 ? -11.009 -3.608 23.731 1.00 96.50 184 LYS A N 1
ATOM 1485 C CA . LYS A 1 184 ? -9.894 -4.297 24.401 1.00 96.50 184 LYS A CA 1
ATOM 1486 C C . LYS A 1 184 ? -8.551 -3.600 24.171 1.00 96.50 184 LYS A C 1
ATOM 1488 O O . LYS A 1 184 ? -7.775 -3.470 25.116 1.00 96.50 184 LYS A O 1
ATOM 1493 N N . LEU A 1 185 ? -8.267 -3.164 22.943 1.00 95.81 185 LEU A N 1
ATOM 1494 C CA . LEU A 1 185 ? -7.010 -2.486 22.610 1.00 95.81 185 LEU A CA 1
ATOM 1495 C C . LEU A 1 185 ? -6.903 -1.124 23.303 1.00 95.81 185 LEU A C 1
ATOM 1497 O O . LEU A 1 185 ? -5.892 -0.866 23.952 1.00 95.81 185 LEU A O 1
ATOM 1501 N N . VAL A 1 186 ? -7.960 -0.310 23.271 1.00 95.12 186 VAL A N 1
ATOM 1502 C CA . VAL A 1 186 ? -7.991 0.999 23.945 1.00 95.12 186 VAL A CA 1
ATOM 1503 C C . VAL A 1 186 ? -7.810 0.843 25.459 1.00 95.12 186 VAL A C 1
ATOM 1505 O O . VAL A 1 186 ? -7.026 1.566 26.074 1.00 95.12 186 VAL A O 1
ATOM 1508 N N . ALA A 1 187 ? -8.451 -0.155 26.075 1.00 93.00 187 ALA A N 1
ATOM 1509 C CA . ALA A 1 187 ? -8.270 -0.434 27.500 1.00 93.00 187 ALA A CA 1
ATOM 1510 C C . ALA A 1 187 ? -6.815 -0.814 27.850 1.00 93.00 187 ALA A C 1
ATOM 1512 O O . ALA A 1 187 ? -6.310 -0.462 28.921 1.00 93.00 187 ALA A O 1
ATOM 1513 N N . ILE A 1 188 ? -6.119 -1.534 26.962 1.00 93.38 188 ILE A N 1
ATOM 1514 C CA . ILE A 1 188 ? -4.693 -1.857 27.125 1.00 93.38 188 ILE A CA 1
ATOM 1515 C C . ILE A 1 188 ? -3.833 -0.600 26.956 1.00 93.38 188 ILE A C 1
ATOM 1517 O O . ILE A 1 188 ? -2.950 -0.368 27.783 1.00 93.38 188 ILE A O 1
ATOM 1521 N N . GLU A 1 189 ? -4.112 0.228 25.950 1.00 91.94 189 GLU A N 1
ATOM 1522 C CA . GLU A 1 189 ? -3.404 1.489 25.702 1.00 91.94 189 GLU A CA 1
ATOM 1523 C C . GLU A 1 189 ? -3.491 2.427 26.915 1.00 91.94 189 GLU A C 1
ATOM 1525 O O . GLU A 1 189 ? -2.468 2.930 27.380 1.00 91.94 189 GLU A O 1
ATOM 1530 N N . GLN A 1 190 ? -4.672 2.573 27.525 1.00 89.88 190 GLN A N 1
ATOM 1531 C CA . GLN A 1 190 ? -4.843 3.358 28.753 1.00 89.88 190 GLN A CA 1
ATOM 1532 C C . GLN A 1 190 ? -4.053 2.777 29.937 1.00 89.88 190 GLN A C 1
ATOM 1534 O O . GLN A 1 190 ? -3.465 3.520 30.728 1.00 89.88 190 GLN A O 1
ATOM 1539 N N . LYS A 1 191 ? -4.001 1.445 30.078 1.00 91.06 191 LYS A N 1
ATOM 1540 C CA . LYS A 1 191 ? -3.185 0.785 31.115 1.00 91.06 191 LYS A CA 1
ATOM 1541 C C . LYS A 1 191 ? -1.692 1.011 30.893 1.00 91.06 191 LYS A C 1
ATOM 1543 O O . LYS A 1 191 ? -0.955 1.141 31.867 1.00 91.06 191 LYS A O 1
ATOM 1548 N N . TRP A 1 192 ? -1.235 1.030 29.644 1.00 91.38 192 TRP A N 1
ATOM 1549 C CA . TRP A 1 192 ? 0.160 1.316 29.310 1.00 91.38 192 TRP A CA 1
ATOM 1550 C C . TRP A 1 192 ? 0.516 2.778 29.552 1.00 91.38 192 TRP A C 1
ATOM 1552 O O . TRP A 1 192 ? 1.546 3.033 30.176 1.00 91.38 192 TRP A O 1
ATOM 1562 N N . ALA A 1 193 ? -0.375 3.703 29.184 1.00 87.38 193 ALA A N 1
ATOM 1563 C CA . ALA A 1 193 ? -0.230 5.126 29.472 1.00 87.38 193 ALA A CA 1
ATOM 1564 C C . ALA A 1 193 ? -0.081 5.382 30.982 1.00 87.38 193 ALA A C 1
ATOM 1566 O O . ALA A 1 193 ? 0.856 6.050 31.402 1.00 87.38 193 ALA A O 1
ATOM 1567 N N . LYS A 1 194 ? -0.916 4.749 31.821 1.00 88.69 194 LYS A N 1
ATOM 1568 C CA . LYS A 1 194 ? -0.811 4.836 33.294 1.00 88.69 194 LYS A CA 1
ATOM 1569 C C . LYS A 1 194 ? 0.495 4.266 33.862 1.00 88.69 194 LYS A C 1
ATOM 1571 O O . LYS A 1 194 ? 0.893 4.627 34.962 1.00 88.69 194 LYS A O 1
ATOM 1576 N N . ARG A 1 195 ? 1.141 3.338 33.150 1.00 87.69 195 ARG A N 1
ATOM 1577 C CA . ARG A 1 195 ? 2.370 2.648 33.582 1.00 87.69 195 ARG A CA 1
ATOM 1578 C C . ARG A 1 195 ? 3.647 3.271 33.006 1.00 87.69 195 ARG A C 1
ATOM 1580 O O . ARG A 1 195 ? 4.706 2.673 33.175 1.00 87.69 195 ARG A O 1
ATOM 1587 N N . ASN A 1 196 ? 3.556 4.402 32.295 1.00 79.06 196 ASN A N 1
ATOM 1588 C CA . ASN A 1 196 ? 4.669 5.042 31.577 1.00 79.06 196 ASN A CA 1
ATOM 1589 C C . ASN A 1 196 ? 5.467 4.078 30.676 1.00 79.06 196 ASN A C 1
ATOM 1591 O O . ASN A 1 196 ? 6.644 4.295 30.394 1.00 79.06 196 ASN A O 1
ATOM 1595 N N . ARG A 1 197 ? 4.842 2.991 30.202 1.00 72.44 197 ARG A N 1
ATOM 1596 C CA . ARG A 1 197 ? 5.425 2.166 29.141 1.00 72.44 197 ARG A CA 1
ATOM 1597 C C . ARG A 1 197 ? 5.084 2.872 27.844 1.00 72.44 197 ARG A C 1
ATOM 1599 O O . ARG A 1 197 ? 3.947 2.764 27.395 1.00 72.44 197 ARG A O 1
ATOM 1606 N N . ASN A 1 198 ? 6.042 3.652 27.341 1.00 58.06 198 ASN A N 1
ATOM 1607 C CA . ASN A 1 198 ? 5.905 4.528 26.180 1.00 58.06 198 ASN A CA 1
ATOM 1608 C C . ASN A 1 198 ? 4.941 3.955 25.136 1.00 58.06 198 ASN A C 1
ATOM 1610 O O . ASN A 1 198 ? 5.220 2.936 24.502 1.00 58.06 198 ASN A O 1
ATOM 1614 N N . THR A 1 199 ? 3.818 4.646 24.948 1.00 56.31 199 THR A N 1
ATOM 1615 C CA . THR A 1 199 ? 3.039 4.589 23.714 1.00 56.31 199 THR A CA 1
ATOM 1616 C C . THR A 1 199 ? 4.004 4.908 22.581 1.00 56.31 199 THR A C 1
ATOM 1618 O O . THR A 1 199 ? 4.535 6.020 22.533 1.00 56.31 199 THR A O 1
ATOM 1621 N N . LEU A 1 200 ? 4.307 3.914 21.741 1.00 51.53 200 LEU A N 1
ATOM 1622 C CA . LEU A 1 200 ? 5.156 4.078 20.563 1.00 51.53 200 LEU A CA 1
ATOM 1623 C C . LEU A 1 200 ? 4.727 5.348 19.825 1.00 51.53 200 LEU A C 1
ATOM 1625 O O . LEU A 1 200 ? 3.543 5.529 19.548 1.00 51.53 200 LEU A O 1
ATOM 1629 N N . MET A 1 201 ? 5.700 6.239 19.633 1.00 40.50 201 MET A N 1
ATOM 1630 C CA . MET A 1 201 ? 5.527 7.600 19.142 1.00 40.50 201 MET A CA 1
ATOM 1631 C C . MET A 1 201 ? 4.497 7.673 18.017 1.00 40.50 201 MET A C 1
ATOM 1633 O O . MET A 1 201 ? 4.639 7.005 16.993 1.00 40.50 201 MET A O 1
ATOM 1637 N N . LYS A 1 202 ? 3.475 8.506 18.231 1.00 41.81 202 LYS A N 1
ATOM 1638 C CA . LYS A 1 202 ? 2.569 8.979 17.187 1.00 41.81 202 LYS A CA 1
ATOM 1639 C C . LYS A 1 202 ? 3.427 9.720 16.150 1.00 41.81 202 LYS A C 1
ATOM 1641 O O . LYS A 1 202 ? 3.914 10.808 16.450 1.00 41.81 202 LYS A O 1
ATOM 1646 N N . ILE A 1 203 ? 3.682 9.078 15.009 1.00 35.25 203 ILE A N 1
ATOM 1647 C CA . ILE A 1 203 ? 4.271 9.673 13.796 1.00 35.25 203 ILE A CA 1
ATOM 1648 C C . ILE A 1 203 ? 3.125 10.020 12.856 1.00 35.25 203 ILE A C 1
ATOM 1650 O O . ILE A 1 203 ? 2.224 9.160 12.718 1.00 35.25 203 ILE A O 1
#

pLDDT: mean 87.31, std 15.72, range [33.38, 97.94]

InterPro domains:
  IPR021036 Small ribosomal subunit protein mS45 [PTHR28158] (40-198)

Foldseek 3Di:
DDDDDDDDDDDDPPDDPPPDDDPPDPDDDDPDDPFDDDADDDDDPPPPDHRRNRLVCQLQDDADPVRASLQFQQRDADPPLFGPADDCVQCRSQRGADNPPRFGWHQDPVRDIDGDPDRVSVVPDDPLNSQARDPVDSPDGDDDDDDPVRLVVLLCCCPPVVDDLVVSCVVVVHDSVVSVVSNVVVVVVVVCVVVVVDPPDDD